Protein AF-A0A2M7P553-F1 (afdb_monomer)

pLDDT: mean 86.1, std 14.66, range [39.97, 97.75]

Structure (mmCIF, N/CA/C/O backbone):
data_AF-A0A2M7P553-F1
#
_entry.id   AF-A0A2M7P553-F1
#
loop_
_atom_site.group_PDB
_atom_site.id
_atom_site.type_symbol
_atom_site.label_atom_id
_atom_site.label_alt_id
_atom_site.label_comp_id
_atom_site.label_asym_id
_atom_site.label_entity_id
_atom_site.label_seq_id
_atom_site.pdbx_PDB_ins_code
_atom_site.Cartn_x
_atom_site.Cartn_y
_atom_site.Cartn_z
_atom_site.occupancy
_atom_site.B_iso_or_equiv
_atom_site.auth_seq_id
_atom_site.auth_comp_id
_atom_site.auth_asym_id
_atom_site.auth_atom_id
_atom_site.pdbx_PDB_model_num
ATOM 1 N N . MET A 1 1 ? -3.061 -0.461 11.419 1.00 69.38 1 MET A N 1
ATOM 2 C CA . MET A 1 1 ? -1.611 -0.755 11.402 1.00 69.38 1 MET A CA 1
ATOM 3 C C . MET A 1 1 ? -1.333 -1.729 12.535 1.00 69.38 1 MET A C 1
ATOM 5 O O . MET A 1 1 ? -2.105 -1.681 13.491 1.00 69.38 1 MET A O 1
ATOM 9 N N . PRO A 1 2 ? -0.325 -2.607 12.419 1.00 70.00 2 PRO A N 1
ATOM 10 C CA . PRO A 1 2 ? 0.095 -3.455 13.530 1.00 70.00 2 PRO A CA 1
ATOM 11 C C . PRO A 1 2 ? 0.515 -2.603 14.731 1.00 70.00 2 PRO A C 1
ATOM 13 O O . PRO A 1 2 ? 1.062 -1.511 14.557 1.00 70.00 2 PRO A O 1
ATOM 16 N N . GLY A 1 3 ? 0.242 -3.107 15.925 1.00 72.19 3 GLY A N 1
ATOM 17 C CA . GLY A 1 3 ? 0.589 -2.516 17.209 1.00 72.19 3 GLY A CA 1
ATOM 18 C C . GLY A 1 3 ? -0.409 -1.503 17.742 1.00 72.19 3 GLY A C 1
ATOM 19 O O . GLY A 1 3 ? -1.191 -0.896 17.004 1.00 72.19 3 GLY A O 1
ATOM 20 N N . ARG A 1 4 ? -0.362 -1.317 19.063 1.00 66.88 4 ARG A N 1
ATOM 21 C CA . ARG A 1 4 ? -1.207 -0.399 19.830 1.00 66.88 4 ARG A CA 1
ATOM 22 C C . ARG A 1 4 ? -0.480 0.927 20.058 1.00 66.88 4 ARG A C 1
ATOM 24 O O . ARG A 1 4 ? 0.636 0.946 20.562 1.00 66.88 4 ARG A O 1
ATOM 31 N N . SER A 1 5 ? -1.124 2.040 19.712 1.00 55.50 5 SER A N 1
ATOM 32 C CA . SER A 1 5 ? -0.557 3.391 19.892 1.00 55.50 5 SER A CA 1
ATOM 33 C C . SER A 1 5 ? -0.930 4.045 21.229 1.00 55.50 5 SER A C 1
ATOM 35 O O . SER A 1 5 ? -0.388 5.091 21.574 1.00 55.50 5 SER A O 1
ATOM 37 N N . GLU A 1 6 ? -1.853 3.4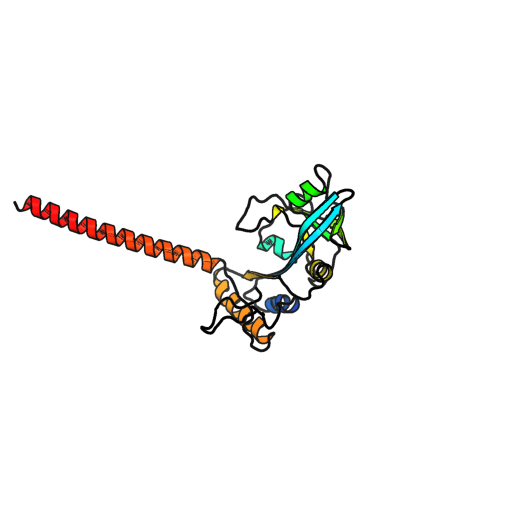50 21.988 1.00 51.09 6 GLU A N 1
ATOM 38 C CA . GLU A 1 6 ? -2.243 3.919 23.318 1.00 51.09 6 GLU A CA 1
ATOM 39 C C . GLU A 1 6 ? -1.485 3.125 24.380 1.00 51.09 6 GLU A C 1
ATOM 41 O O . GLU A 1 6 ? -1.754 1.944 24.604 1.00 51.09 6 GLU A O 1
ATOM 46 N N . THR A 1 7 ? -0.533 3.780 25.041 1.00 48.12 7 THR A N 1
ATOM 47 C CA . THR A 1 7 ? 0.131 3.230 26.219 1.00 48.12 7 THR A CA 1
ATOM 48 C C . THR A 1 7 ? -0.862 3.263 27.381 1.00 48.12 7 THR A C 1
ATOM 50 O O . THR A 1 7 ? -1.127 4.324 27.949 1.00 48.12 7 THR A O 1
ATOM 53 N N . THR A 1 8 ? -1.417 2.117 27.768 1.00 46.34 8 THR A N 1
ATOM 54 C CA . THR A 1 8 ? -1.896 1.935 29.145 1.00 46.34 8 THR A CA 1
ATOM 55 C C . THR A 1 8 ? -0.721 2.283 30.065 1.00 46.34 8 THR A C 1
ATOM 57 O O . THR A 1 8 ? 0.383 1.827 29.792 1.00 46.34 8 THR A O 1
ATOM 60 N N . GLY A 1 9 ? -0.919 3.137 31.078 1.00 42.41 9 GLY A N 1
ATOM 61 C CA . GLY A 1 9 ? 0.125 3.804 31.883 1.00 42.41 9 GLY A CA 1
ATOM 62 C C . GLY A 1 9 ? 1.035 2.913 32.747 1.00 42.41 9 GLY A C 1
ATOM 63 O O . GLY A 1 9 ? 1.243 3.205 33.921 1.00 42.41 9 GLY A O 1
ATOM 64 N N . GLY A 1 10 ? 1.572 1.837 32.180 1.00 52.00 10 GLY A N 1
ATOM 65 C CA . GLY A 1 10 ? 2.680 1.045 32.691 1.00 52.00 10 GLY A CA 1
ATOM 66 C C . GLY A 1 10 ? 3.959 1.293 31.878 1.00 52.00 10 GLY A C 1
ATOM 67 O O . GLY A 1 10 ? 3.918 1.950 30.834 1.00 52.00 10 GLY A O 1
ATOM 68 N N . PRO A 1 11 ? 5.113 0.802 32.360 1.00 41.16 11 PRO A N 1
ATOM 69 C CA . PRO A 1 11 ? 6.367 0.913 31.628 1.00 41.16 11 PRO A CA 1
ATOM 70 C C . PRO A 1 11 ? 6.227 0.263 30.238 1.00 41.16 11 PRO A C 1
ATOM 72 O O . PRO A 1 11 ? 5.681 -0.841 30.151 1.00 41.16 11 PRO A O 1
ATOM 75 N N . 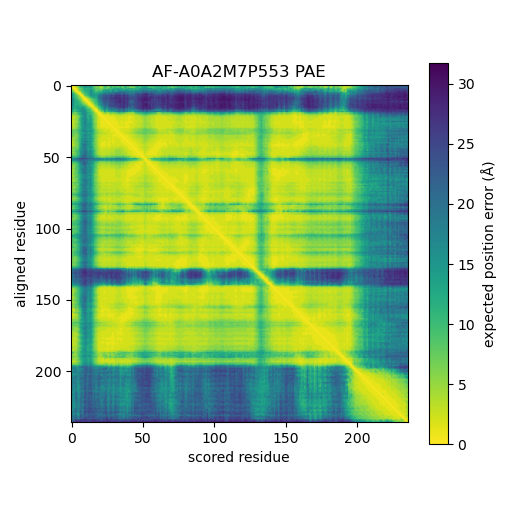PRO A 1 12 ? 6.698 0.918 29.157 1.00 44.47 12 PRO A N 1
ATOM 76 C CA . PRO A 1 12 ? 6.682 0.333 27.822 1.00 44.47 12 PRO A CA 1
ATOM 77 C C . PRO A 1 12 ? 7.425 -1.008 27.837 1.00 44.47 12 PRO A C 1
ATOM 79 O O . PRO A 1 12 ? 8.487 -1.091 28.468 1.00 44.47 12 PRO A O 1
ATOM 82 N N . PRO A 1 13 ? 6.918 -2.052 27.163 1.00 45.81 13 PRO A N 1
ATOM 83 C CA . PRO A 1 13 ? 7.682 -3.279 27.009 1.00 45.81 13 PRO A CA 1
ATOM 84 C C . PRO A 1 13 ? 9.016 -2.958 26.311 1.00 45.81 13 PRO A C 1
ATOM 86 O O . PRO A 1 13 ? 9.073 -2.158 25.376 1.00 45.81 13 PRO A O 1
ATOM 89 N N . LEU A 1 14 ? 10.109 -3.546 26.817 1.00 47.88 14 LEU A N 1
ATOM 90 C CA . LEU A 1 14 ? 11.489 -3.302 26.357 1.00 47.88 14 LEU A CA 1
ATOM 91 C C . LEU A 1 14 ? 11.692 -3.622 24.865 1.00 47.88 14 LEU A C 1
ATOM 93 O O . LEU A 1 14 ? 12.609 -3.090 24.242 1.00 47.88 14 LEU A O 1
ATOM 97 N N . LEU A 1 15 ? 10.817 -4.453 24.297 1.00 48.44 15 LEU A N 1
ATOM 98 C CA . LEU A 1 15 ? 10.591 -4.590 22.867 1.00 48.44 15 LEU A CA 1
ATOM 99 C C . LEU A 1 15 ? 9.117 -4.274 22.599 1.00 48.44 15 LEU A C 1
ATOM 101 O O . LEU A 1 15 ? 8.240 -4.814 23.269 1.00 48.44 15 LEU A O 1
ATOM 105 N N . GLY A 1 16 ? 8.837 -3.400 21.632 1.00 45.62 16 GLY A N 1
ATOM 106 C CA . GLY A 1 16 ? 7.487 -3.198 21.108 1.00 45.62 16 GLY A CA 1
ATOM 107 C C . GLY A 1 16 ? 7.058 -4.425 20.311 1.00 45.62 16 GLY A C 1
ATOM 108 O O . GLY A 1 16 ? 7.071 -4.395 19.085 1.00 45.62 16 GLY A O 1
ATOM 109 N N . GLU A 1 17 ? 6.757 -5.518 21.000 1.00 45.00 17 GLU A N 1
ATOM 110 C CA . GLU A 1 17 ? 6.199 -6.713 20.387 1.00 45.00 17 GLU A CA 1
ATOM 111 C C . GLU A 1 17 ? 4.705 -6.482 20.192 1.00 45.00 17 GLU A C 1
ATOM 113 O O . GLU A 1 17 ? 3.967 -6.214 21.139 1.00 45.00 17 GLU A O 1
ATOM 118 N N . THR A 1 18 ? 4.267 -6.536 18.941 1.00 56.19 18 THR A N 1
ATOM 119 C CA . THR A 1 18 ? 2.870 -6.796 18.615 1.00 56.19 18 THR A CA 1
ATOM 120 C C . THR A 1 18 ? 2.645 -8.289 18.851 1.00 56.19 18 THR A C 1
ATOM 122 O O . THR A 1 18 ? 3.285 -9.075 18.150 1.00 56.19 18 THR A O 1
ATOM 125 N N . PRO A 1 19 ? 1.812 -8.709 19.823 1.00 63.56 19 PRO A N 1
ATOM 126 C CA . PRO A 1 19 ? 1.610 -10.127 20.129 1.00 63.56 19 PRO A CA 1
ATOM 127 C C . PRO A 1 19 ? 1.192 -10.939 18.899 1.00 63.56 19 PRO A C 1
ATOM 129 O O . PRO A 1 19 ? 1.613 -12.089 18.744 1.00 63.56 19 PRO A O 1
ATOM 132 N N . ARG A 1 20 ? 0.431 -10.325 17.981 1.00 79.94 20 ARG A N 1
ATOM 133 C CA . ARG A 1 20 ? 0.086 -10.920 16.689 1.00 79.94 20 ARG A CA 1
ATOM 134 C C . ARG A 1 20 ? 0.243 -9.954 15.517 1.00 79.94 20 ARG A C 1
ATOM 136 O O . ARG A 1 20 ? -0.218 -8.814 15.537 1.00 79.94 20 ARG A O 1
ATOM 143 N N . ASP A 1 21 ? 0.855 -10.450 14.448 1.00 86.38 21 ASP A N 1
ATOM 144 C CA . ASP A 1 21 ? 0.965 -9.718 13.191 1.00 86.38 21 ASP A CA 1
ATOM 145 C C . ASP A 1 21 ? -0.385 -9.625 12.469 1.00 86.38 21 ASP A C 1
ATOM 147 O O . ASP A 1 21 ? -1.188 -10.560 12.476 1.00 86.38 21 ASP A O 1
ATOM 151 N N . LEU A 1 22 ? -0.609 -8.515 11.758 1.00 91.12 22 LEU A N 1
ATOM 152 C CA . LEU A 1 22 ? -1.714 -8.424 10.804 1.00 91.12 22 LEU A CA 1
ATOM 153 C C 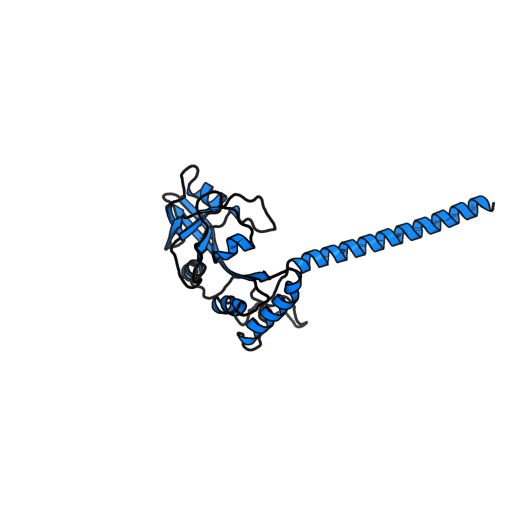. LEU A 1 22 ? -1.448 -9.332 9.606 1.00 91.12 22 LEU A C 1
ATOM 155 O O . LEU A 1 22 ? -0.407 -9.220 8.966 1.00 91.12 22 LEU A O 1
ATOM 159 N N . THR A 1 23 ? -2.420 -10.159 9.241 1.00 94.75 23 THR A N 1
ATOM 160 C CA . THR A 1 23 ? -2.301 -11.104 8.122 1.00 94.75 23 THR A CA 1
ATOM 161 C C . THR A 1 23 ? -3.209 -10.746 6.946 1.00 94.75 23 THR A C 1
ATOM 163 O O . THR A 1 23 ? -4.131 -9.931 7.049 1.00 94.75 23 THR A O 1
ATOM 166 N N . LEU A 1 24 ? -2.981 -11.392 5.798 1.00 94.50 24 LEU A N 1
ATOM 167 C CA . LEU A 1 24 ? -3.875 -11.266 4.644 1.00 94.50 24 LEU A CA 1
ATOM 168 C C . LEU A 1 24 ? -5.303 -11.742 4.961 1.00 94.50 24 LEU A C 1
ATOM 170 O O . LEU A 1 24 ? -6.271 -11.143 4.494 1.00 94.50 24 LEU A O 1
ATOM 174 N N . GLU A 1 25 ? -5.449 -12.777 5.787 1.00 94.81 25 GLU A N 1
ATOM 175 C CA . GLU A 1 25 ? -6.763 -13.253 6.218 1.00 94.81 25 GLU A CA 1
ATOM 176 C C . GLU A 1 25 ? -7.496 -12.236 7.095 1.00 94.81 25 GLU A C 1
ATOM 178 O O . GLU A 1 25 ? -8.713 -12.087 6.978 1.00 94.81 25 GLU A O 1
ATOM 183 N N . ASP A 1 26 ? -6.765 -11.513 7.947 1.00 95.25 26 ASP A N 1
ATOM 184 C CA . ASP A 1 26 ? -7.332 -10.436 8.757 1.00 95.25 26 ASP A CA 1
ATOM 185 C C . ASP A 1 26 ? -7.881 -9.324 7.873 1.00 95.25 26 ASP A C 1
ATOM 187 O O . ASP A 1 26 ? -9.009 -8.877 8.076 1.00 95.25 26 ASP A O 1
ATOM 191 N N . ALA A 1 27 ? -7.131 -8.938 6.835 1.00 95.62 27 ALA A N 1
ATOM 192 C CA . ALA A 1 27 ? -7.612 -7.990 5.840 1.00 95.62 27 ALA A CA 1
ATOM 193 C C . ALA A 1 27 ? -8.896 -8.500 5.175 1.00 95.62 27 ALA A C 1
ATOM 195 O O . ALA A 1 27 ? -9.903 -7.796 5.174 1.00 95.62 27 ALA A O 1
ATOM 196 N N . LEU A 1 28 ? -8.900 -9.740 4.679 1.00 95.19 28 LEU A N 1
ATOM 197 C CA . LEU A 1 28 ? -10.073 -10.343 4.044 1.00 95.19 28 LEU A CA 1
ATOM 198 C C . LEU A 1 28 ? -11.290 -10.407 4.976 1.00 95.19 28 LEU A C 1
ATOM 200 O O . LEU A 1 28 ? -12.414 -10.200 4.520 1.00 95.19 28 LEU A O 1
ATOM 204 N N . ALA A 1 29 ? -11.101 -10.632 6.277 1.00 95.94 29 ALA A N 1
ATOM 205 C CA . ALA A 1 29 ? -12.194 -10.646 7.246 1.00 95.94 29 ALA A CA 1
ATOM 206 C C . ALA A 1 29 ? -12.911 -9.289 7.362 1.00 95.94 29 ALA A C 1
ATOM 208 O O . ALA A 1 29 ? -14.121 -9.264 7.599 1.00 95.94 29 ALA A O 1
ATOM 209 N N . LEU A 1 30 ? -12.210 -8.174 7.126 1.00 95.75 30 LEU A N 1
ATOM 210 C CA . LEU A 1 30 ? -12.803 -6.833 7.149 1.00 95.75 30 LEU A CA 1
ATOM 211 C C . LEU A 1 30 ? -13.860 -6.632 6.055 1.00 95.75 30 LEU A C 1
ATOM 213 O O . LEU A 1 30 ? -14.794 -5.858 6.249 1.00 95.75 30 LEU A O 1
ATOM 217 N N . THR A 1 31 ? -13.784 -7.371 4.942 1.00 93.06 31 THR A N 1
ATOM 218 C CA . THR A 1 31 ? -14.787 -7.293 3.858 1.00 93.06 31 THR A CA 1
ATOM 219 C C . THR A 1 31 ? -16.198 -7.696 4.296 1.00 93.06 31 THR A C 1
ATOM 221 O O . THR A 1 31 ? -17.168 -7.391 3.609 1.00 93.06 31 THR A O 1
ATOM 224 N N . ARG A 1 32 ? -16.338 -8.349 5.458 1.00 92.62 32 ARG A N 1
ATOM 225 C CA . ARG A 1 32 ? -17.634 -8.732 6.034 1.00 92.62 32 ARG A CA 1
ATOM 226 C C . ARG A 1 32 ? -18.411 -7.546 6.612 1.00 92.62 32 ARG A C 1
ATOM 228 O O . ARG A 1 32 ? -19.612 -7.670 6.837 1.00 92.62 32 ARG A O 1
ATOM 235 N N . SER A 1 33 ? -17.752 -6.418 6.893 1.00 94.88 33 SER A N 1
ATOM 236 C CA . SER A 1 33 ? -18.423 -5.230 7.425 1.00 94.88 33 SER A CA 1
ATOM 237 C C . SER A 1 33 ? -19.095 -4.434 6.311 1.00 94.88 33 SER A C 1
ATOM 239 O O . SER A 1 33 ? -18.446 -3.997 5.366 1.00 94.88 33 SER A O 1
ATOM 241 N N . THR A 1 34 ? -20.382 -4.130 6.474 1.00 95.06 34 THR A N 1
ATOM 242 C CA . THR A 1 34 ? -21.132 -3.270 5.543 1.00 95.06 34 THR A CA 1
ATOM 243 C C . THR A 1 34 ? -20.708 -1.798 5.599 1.00 95.06 34 THR A C 1
ATOM 245 O O . THR A 1 34 ? -21.144 -1.003 4.770 1.00 95.06 34 THR A O 1
ATOM 248 N N . ALA A 1 35 ? -19.898 -1.401 6.588 1.00 94.50 35 ALA A N 1
ATOM 249 C CA . ALA A 1 35 ? -19.355 -0.046 6.699 1.00 94.50 35 ALA A CA 1
ATOM 250 C C . ALA A 1 35 ? -18.079 0.155 5.857 1.00 94.50 35 ALA A C 1
ATOM 252 O O . ALA A 1 35 ? -17.630 1.288 5.676 1.00 94.50 35 ALA A O 1
ATOM 253 N N . ILE A 1 36 ? -17.498 -0.932 5.339 1.00 95.62 36 ILE A N 1
ATOM 254 C CA . ILE A 1 36 ? -16.260 -0.932 4.563 1.00 95.62 36 ILE A CA 1
ATOM 255 C C . ILE A 1 36 ? -16.610 -1.144 3.094 1.00 95.62 36 ILE A C 1
ATOM 257 O O . ILE A 1 36 ? -17.225 -2.139 2.726 1.00 95.62 36 ILE A O 1
ATOM 261 N N . ARG A 1 37 ? -16.213 -0.198 2.242 1.00 94.50 37 ARG A N 1
ATOM 262 C CA . ARG A 1 37 ? -16.410 -0.287 0.792 1.00 94.50 37 ARG A CA 1
ATOM 263 C C . ARG A 1 37 ? -15.339 -1.135 0.133 1.00 94.50 37 ARG A C 1
ATOM 265 O O . ARG A 1 37 ? -15.644 -1.902 -0.773 1.00 94.50 37 ARG A O 1
ATOM 272 N N . ALA A 1 38 ? -14.092 -0.960 0.552 1.00 94.31 38 ALA A N 1
ATOM 273 C CA . ALA A 1 38 ? -12.969 -1.670 -0.029 1.00 94.31 38 ALA A CA 1
ATOM 274 C C . ALA A 1 38 ? -11.789 -1.730 0.950 1.00 94.31 38 ALA A C 1
ATOM 276 O O . ALA A 1 38 ? -11.681 -0.925 1.883 1.00 94.31 38 ALA A O 1
ATOM 277 N N . ILE A 1 39 ? -10.887 -2.679 0.705 1.00 95.31 39 ILE A N 1
ATOM 278 C CA . ILE A 1 39 ? -9.634 -2.851 1.443 1.00 95.31 39 ILE A CA 1
ATOM 279 C C . ILE A 1 39 ? -8.454 -2.995 0.480 1.00 95.31 39 ILE A C 1
ATOM 281 O O . ILE A 1 39 ? -8.614 -3.495 -0.628 1.00 95.31 39 ILE A O 1
ATOM 285 N N . SER A 1 40 ? -7.267 -2.599 0.923 1.00 95.56 40 SER A N 1
ATOM 286 C CA . SER A 1 40 ? -6.006 -2.923 0.262 1.00 95.56 40 SER A CA 1
ATOM 287 C C . SER A 1 40 ? -4.976 -3.318 1.326 1.00 95.56 40 SER A C 1
ATOM 289 O O . SER A 1 40 ? -4.452 -2.435 2.016 1.00 95.56 40 SER A O 1
ATOM 291 N N . PRO A 1 41 ? -4.667 -4.617 1.495 1.00 96.06 41 PRO A N 1
ATOM 292 C CA . PRO A 1 41 ? -3.549 -5.056 2.325 1.00 96.06 41 PRO A CA 1
ATOM 293 C C . PRO A 1 41 ? -2.228 -4.571 1.722 1.00 96.06 41 PRO A C 1
ATOM 295 O O . PRO A 1 41 ? -2.075 -4.554 0.502 1.00 96.06 41 PRO A O 1
ATOM 298 N N . ILE A 1 42 ? -1.289 -4.164 2.576 1.00 94.88 42 ILE A N 1
ATOM 299 C CA . ILE A 1 42 ? 0.004 -3.611 2.175 1.00 94.88 42 ILE A CA 1
ATOM 300 C C . ILE A 1 42 ? 1.128 -4.425 2.792 1.00 94.88 42 ILE A C 1
ATOM 302 O O . ILE A 1 42 ? 1.220 -4.537 4.013 1.00 94.88 42 ILE A O 1
ATOM 306 N N . VAL A 1 43 ? 2.020 -4.914 1.941 1.00 95.00 43 VAL A N 1
ATOM 307 C CA . VAL A 1 43 ? 3.354 -5.392 2.319 1.00 95.00 43 VAL A CA 1
ATOM 308 C C . VAL A 1 43 ? 4.359 -4.389 1.777 1.00 95.00 43 VAL A C 1
ATOM 310 O O . VAL A 1 43 ? 4.202 -3.916 0.655 1.00 95.00 43 VAL A O 1
ATOM 313 N N . ALA A 1 44 ? 5.372 -4.037 2.556 1.00 92.25 44 ALA A N 1
ATOM 314 C CA . ALA A 1 44 ? 6.384 -3.077 2.143 1.00 92.25 44 ALA A CA 1
ATOM 315 C C . ALA A 1 44 ? 7.773 -3.605 2.493 1.00 92.25 44 ALA A C 1
ATOM 317 O O . ALA A 1 44 ? 7.971 -4.165 3.568 1.00 92.25 44 ALA A O 1
ATOM 318 N N . GLY A 1 45 ? 8.726 -3.401 1.592 1.00 91.19 45 GLY A N 1
ATOM 319 C CA . GLY A 1 45 ? 10.129 -3.716 1.826 1.00 91.19 45 GLY A CA 1
ATOM 320 C C . GLY A 1 45 ? 11.004 -3.183 0.701 1.00 91.19 45 GLY A C 1
ATOM 321 O O . GLY A 1 45 ? 10.507 -2.853 -0.375 1.00 91.19 45 GLY A O 1
ATOM 322 N N . SER A 1 46 ? 12.307 -3.091 0.937 1.00 92.31 46 SER A N 1
ATOM 323 C CA . SER A 1 46 ? 13.277 -2.740 -0.105 1.00 92.31 46 SER A CA 1
ATOM 324 C C . SER A 1 46 ? 13.810 -4.001 -0.772 1.00 92.31 46 SER A C 1
ATOM 326 O O . SER A 1 46 ? 14.050 -5.005 -0.102 1.00 92.31 46 SER A O 1
ATOM 328 N N . ALA A 1 47 ? 13.978 -3.965 -2.092 1.00 93.38 47 ALA A N 1
ATOM 329 C CA . ALA A 1 47 ? 14.590 -5.061 -2.833 1.00 93.38 47 ALA A CA 1
ATOM 330 C C . ALA A 1 47 ? 15.428 -4.539 -4.010 1.00 93.38 47 ALA A C 1
ATOM 332 O O . ALA A 1 47 ? 15.087 -3.507 -4.599 1.00 93.38 47 ALA A O 1
ATOM 333 N N . PRO A 1 48 ? 16.482 -5.270 -4.419 1.00 94.44 48 PRO A N 1
ATOM 334 C CA . PRO A 1 48 ? 17.230 -4.937 -5.620 1.00 94.44 48 PRO A CA 1
ATOM 335 C C . PRO A 1 48 ? 16.367 -5.191 -6.857 1.00 94.44 48 PRO A C 1
ATOM 337 O O . PRO A 1 48 ? 15.830 -6.285 -7.061 1.00 94.44 48 PRO A O 1
ATOM 340 N N . VAL A 1 49 ? 16.257 -4.177 -7.706 1.00 95.31 49 VAL A N 1
ATOM 341 C CA . VAL A 1 49 ? 15.529 -4.208 -8.969 1.00 95.31 49 VAL A CA 1
ATOM 342 C C . VAL A 1 49 ? 16.511 -4.044 -10.109 1.00 95.31 49 VAL A C 1
ATOM 344 O O . VAL A 1 49 ? 17.265 -3.077 -10.151 1.00 95.31 49 VAL A O 1
ATOM 347 N N . SER A 1 50 ? 16.488 -4.971 -11.064 1.00 93.75 50 SER A N 1
ATOM 348 C CA . SER A 1 50 ? 17.429 -4.974 -12.180 1.00 93.75 50 SER A CA 1
ATOM 349 C C . SER A 1 50 ? 16.763 -5.089 -13.547 1.00 93.75 50 SER A C 1
ATOM 351 O O . SER A 1 50 ? 15.843 -5.885 -13.769 1.00 93.75 50 SER A O 1
ATOM 353 N N . VAL A 1 51 ? 17.294 -4.293 -14.475 1.00 91.62 51 VAL A N 1
ATOM 354 C CA . VAL A 1 51 ? 17.009 -4.270 -15.913 1.00 91.62 51 VAL A CA 1
ATOM 355 C C . VAL A 1 51 ? 18.357 -4.076 -16.601 1.00 91.62 51 VAL A C 1
ATOM 357 O O . VAL A 1 51 ? 18.972 -3.025 -16.469 1.00 91.62 51 VAL A O 1
ATOM 360 N N . ARG A 1 52 ? 18.868 -5.119 -17.267 1.00 82.31 52 ARG A N 1
ATOM 361 C CA . ARG A 1 52 ? 20.271 -5.206 -17.728 1.00 82.31 52 ARG A CA 1
ATOM 362 C C . ARG A 1 52 ? 20.763 -3.928 -18.440 1.00 82.31 52 ARG A C 1
ATOM 364 O O . ARG A 1 52 ? 20.082 -3.494 -19.367 1.00 82.31 52 ARG A O 1
ATOM 371 N N . PRO A 1 53 ? 21.967 -3.399 -18.127 1.00 83.25 53 PRO A N 1
ATOM 372 C CA . PRO A 1 53 ? 22.921 -3.785 -17.073 1.00 83.25 53 PRO A CA 1
ATOM 373 C C . PRO A 1 53 ? 22.683 -3.082 -15.718 1.00 83.25 53 PRO A C 1
ATOM 375 O O . PRO A 1 53 ? 23.560 -3.099 -14.861 1.00 83.25 53 PRO A O 1
ATOM 378 N N . LEU A 1 54 ? 21.538 -2.427 -15.523 1.00 89.50 54 LEU A N 1
ATOM 379 C CA . LEU A 1 54 ? 21.276 -1.596 -14.355 1.00 89.50 54 LEU A CA 1
ATOM 380 C C . LEU A 1 54 ? 20.654 -2.386 -13.199 1.00 89.50 54 LEU A C 1
ATOM 382 O O . LEU A 1 54 ? 19.773 -3.220 -13.409 1.00 89.50 54 LEU A O 1
ATOM 386 N N . GLU A 1 55 ? 21.072 -2.063 -11.978 1.00 92.19 55 GLU A N 1
ATOM 387 C CA . GLU A 1 55 ? 20.456 -2.523 -10.733 1.00 92.19 55 GLU A CA 1
ATOM 388 C C . GLU A 1 55 ? 20.315 -1.351 -9.752 1.00 92.19 55 GLU A C 1
ATOM 390 O O . GLU A 1 55 ? 21.221 -0.518 -9.640 1.00 92.19 55 GLU A O 1
ATOM 395 N N . ARG A 1 56 ? 19.166 -1.250 -9.082 1.00 91.06 56 ARG A N 1
ATOM 396 C CA . ARG A 1 56 ? 18.853 -0.219 -8.085 1.00 91.06 56 ARG A CA 1
ATOM 397 C C . ARG A 1 56 ? 18.086 -0.823 -6.920 1.00 91.06 56 ARG A C 1
ATOM 399 O O . ARG A 1 56 ? 17.204 -1.648 -7.126 1.00 91.06 56 ARG A O 1
ATOM 406 N N . GLU A 1 57 ? 18.405 -0.385 -5.713 1.00 90.81 57 GLU A N 1
ATOM 407 C CA . GLU A 1 57 ? 17.604 -0.657 -4.523 1.00 90.81 57 GLU A CA 1
ATOM 408 C C . GLU A 1 57 ? 16.350 0.224 -4.584 1.00 90.81 57 GLU A C 1
ATOM 410 O O . GLU A 1 57 ? 16.471 1.448 -4.610 1.00 90.81 57 GLU A O 1
ATOM 415 N N . LEU A 1 58 ? 15.158 -0.373 -4.650 1.00 89.94 58 LEU A N 1
ATOM 416 C CA . LEU A 1 58 ? 13.896 0.372 -4.697 1.00 89.94 58 LEU A CA 1
ATOM 417 C C . LEU A 1 58 ? 12.918 -0.155 -3.650 1.00 89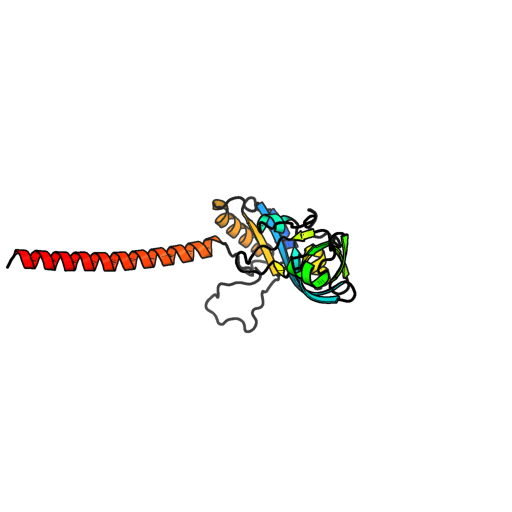.94 58 LEU A C 1
ATOM 419 O O . LEU A 1 58 ? 12.944 -1.333 -3.282 1.00 89.94 58 LEU A O 1
ATOM 423 N N . MET A 1 59 ? 12.019 0.721 -3.205 1.00 90.12 59 MET A N 1
ATOM 424 C CA . MET A 1 59 ? 10.913 0.332 -2.339 1.00 90.12 59 MET A CA 1
ATOM 425 C C . MET A 1 59 ? 9.887 -0.461 -3.150 1.00 90.12 59 MET A C 1
ATOM 427 O O . MET A 1 59 ? 9.394 -0.006 -4.183 1.00 90.12 59 MET A O 1
ATOM 431 N N . VAL A 1 60 ? 9.546 -1.652 -2.678 1.00 94.44 60 VAL A N 1
ATOM 432 C CA . VAL A 1 60 ? 8.535 -2.518 -3.277 1.00 94.44 60 VAL A CA 1
ATOM 433 C C . VAL A 1 60 ? 7.325 -2.561 -2.361 1.00 94.44 60 VAL A C 1
ATOM 435 O O . VAL A 1 60 ? 7.425 -2.888 -1.178 1.00 94.44 60 VAL A O 1
ATOM 438 N N . ILE A 1 61 ? 6.170 -2.248 -2.936 1.00 94.19 61 ILE A N 1
ATOM 439 C CA . ILE A 1 61 ? 4.878 -2.284 -2.269 1.00 94.19 61 ILE A CA 1
ATOM 440 C C . ILE A 1 61 ? 4.051 -3.424 -2.863 1.00 94.19 61 ILE A C 1
ATOM 442 O O . ILE A 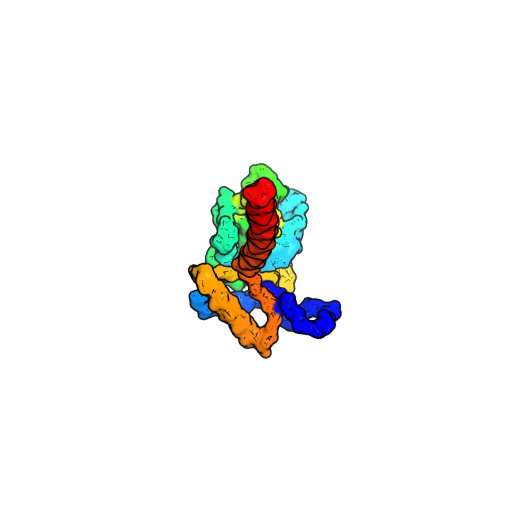1 61 ? 3.728 -3.441 -4.049 1.00 94.19 61 ILE A O 1
ATOM 446 N N . GLY A 1 62 ? 3.696 -4.385 -2.021 1.00 95.50 62 GLY A N 1
ATOM 447 C CA . GLY A 1 62 ? 2.678 -5.385 -2.299 1.00 95.50 62 GLY A CA 1
ATOM 448 C C . GLY A 1 62 ? 1.300 -4.832 -1.995 1.00 95.50 62 GLY A C 1
ATOM 449 O O . GLY A 1 62 ? 1.058 -4.440 -0.857 1.00 95.50 62 GLY A O 1
ATOM 450 N N . ALA A 1 63 ? 0.405 -4.819 -2.977 1.00 95.38 63 ALA A N 1
ATOM 451 C CA . ALA A 1 63 ? -0.959 -4.329 -2.805 1.00 95.38 63 ALA A CA 1
ATOM 452 C C . ALA A 1 63 ? -1.957 -5.055 -3.712 1.00 95.38 63 ALA A C 1
ATOM 454 O O . ALA A 1 63 ? -1.587 -5.900 -4.530 1.00 95.38 63 ALA A O 1
ATOM 455 N N . THR A 1 64 ? -3.234 -4.717 -3.568 1.00 95.50 64 THR A N 1
ATOM 456 C CA . THR A 1 64 ? -4.313 -5.172 -4.450 1.00 95.50 64 THR A CA 1
ATOM 457 C C . THR A 1 64 ? -4.733 -4.059 -5.415 1.00 95.50 64 THR A C 1
ATOM 459 O O . THR A 1 64 ? -4.228 -2.933 -5.348 1.00 95.50 64 THR A O 1
ATOM 462 N N . ALA A 1 65 ? -5.629 -4.366 -6.357 1.00 95.12 65 ALA A N 1
ATOM 463 C CA . ALA A 1 65 ? -6.062 -3.417 -7.386 1.00 95.12 65 ALA A CA 1
ATOM 464 C C . ALA A 1 65 ? -6.764 -2.178 -6.798 1.00 95.12 65 ALA A C 1
ATOM 466 O O . ALA A 1 65 ? -6.642 -1.077 -7.337 1.00 95.12 65 ALA A O 1
ATOM 467 N N . GLU A 1 66 ? -7.438 -2.341 -5.659 1.00 94.75 66 GLU A N 1
ATOM 468 C CA . GLU A 1 66 ? -8.190 -1.310 -4.942 1.00 94.75 66 GLU A CA 1
ATOM 469 C C . GLU A 1 66 ? -7.300 -0.147 -4.482 1.00 94.75 66 GLU A C 1
ATOM 471 O O . GLU A 1 66 ? -7.778 0.984 -4.355 1.00 94.75 66 GLU A O 1
ATOM 476 N N . LEU A 1 67 ? -5.990 -0.380 -4.302 1.00 92.81 67 LEU A N 1
ATOM 477 C CA . LEU A 1 67 ? -5.042 0.679 -3.954 1.00 92.81 67 LEU A CA 1
ATOM 478 C C . LEU A 1 67 ? -5.103 1.847 -4.947 1.00 92.81 67 LEU A C 1
ATOM 480 O O . LEU A 1 67 ? -4.961 3.005 -4.547 1.00 92.81 67 LEU A O 1
ATOM 484 N N . PHE A 1 68 ? -5.334 1.549 -6.230 1.00 91.31 68 PHE A N 1
ATOM 485 C CA . PHE A 1 68 ? -5.405 2.550 -7.289 1.00 91.31 68 PHE A CA 1
ATOM 486 C C . PHE A 1 68 ? -6.484 3.594 -7.018 1.00 91.31 68 PHE A C 1
ATOM 488 O O . PHE A 1 68 ? -6.205 4.790 -7.066 1.00 91.31 68 PHE A O 1
ATOM 495 N N . THR A 1 69 ? -7.698 3.161 -6.683 1.00 90.50 69 THR A N 1
ATOM 496 C CA . THR A 1 69 ? -8.816 4.071 -6.416 1.00 90.50 69 THR A CA 1
ATOM 497 C C . THR A 1 69 ? -8.699 4.716 -5.041 1.00 90.50 69 THR A C 1
ATOM 499 O O . THR A 1 69 ? -8.885 5.925 -4.936 1.00 90.50 69 THR A O 1
ATOM 502 N N . MET A 1 70 ? -8.297 3.958 -4.014 1.00 89.31 70 MET A N 1
ATOM 503 C CA . MET A 1 70 ? -8.175 4.453 -2.631 1.00 89.31 70 MET A CA 1
ATOM 504 C C . MET A 1 70 ? -7.126 5.545 -2.456 1.00 89.31 70 MET A C 1
ATOM 506 O O . MET A 1 70 ? -7.273 6.441 -1.630 1.00 89.31 70 MET A O 1
ATOM 510 N N . ARG A 1 71 ? -6.020 5.452 -3.200 1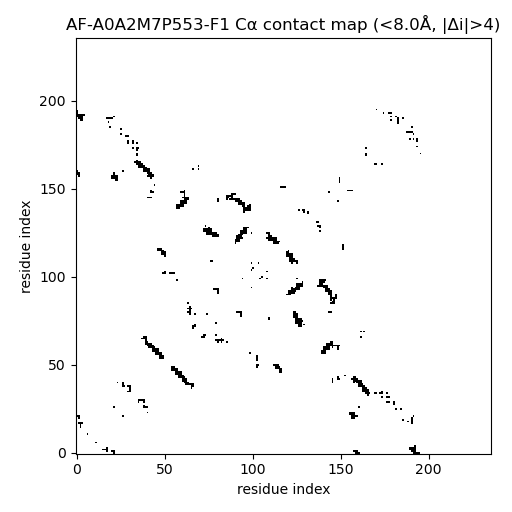.00 85.94 71 ARG A N 1
ATOM 511 C CA . ARG A 1 71 ? -4.959 6.468 -3.202 1.00 85.94 71 ARG A CA 1
ATOM 512 C C . ARG A 1 71 ? -5.099 7.442 -4.366 1.00 85.94 71 ARG A C 1
ATOM 514 O O . ARG A 1 71 ? -4.193 8.238 -4.611 1.00 85.94 71 ARG A O 1
ATOM 521 N N . HIS A 1 72 ? -6.224 7.380 -5.079 1.00 86.94 72 HIS A N 1
ATOM 522 C CA . HIS A 1 72 ? -6.513 8.185 -6.258 1.00 86.94 72 HIS A CA 1
ATOM 523 C C . HIS A 1 72 ? -5.365 8.175 -7.274 1.00 86.94 72 HIS A C 1
ATOM 525 O O . HIS A 1 72 ? -5.085 9.201 -7.885 1.00 86.94 72 HIS A O 1
ATOM 531 N N . LEU A 1 73 ? -4.643 7.065 -7.422 1.00 88.19 73 LEU A N 1
ATOM 532 C CA . LEU A 1 73 ? -3.479 6.975 -8.295 1.00 88.19 73 LEU A CA 1
ATOM 533 C C . LEU A 1 73 ? -3.871 7.258 -9.750 1.00 88.19 73 LEU A C 1
ATOM 535 O O . LEU A 1 73 ? -5.026 7.157 -10.156 1.00 88.19 73 LEU A O 1
ATOM 539 N N . THR A 1 74 ? -2.889 7.650 -10.553 1.00 89.88 74 THR A N 1
ATOM 540 C CA . THR A 1 74 ? -3.107 7.969 -11.965 1.00 89.88 74 THR A CA 1
ATOM 541 C C . THR A 1 74 ? -2.063 7.247 -12.790 1.00 89.88 74 THR A C 1
ATOM 543 O O . THR A 1 74 ? -0.882 7.273 -12.449 1.00 89.88 74 THR A O 1
ATOM 546 N N . MET A 1 75 ? -2.488 6.591 -13.868 1.00 92.50 75 MET A N 1
ATOM 547 C CA . MET A 1 75 ? -1.574 5.939 -14.801 1.00 92.50 75 MET A CA 1
ATOM 548 C C . MET A 1 75 ? -1.028 6.973 -15.784 1.00 92.50 75 MET A C 1
ATOM 550 O O . MET A 1 75 ? -1.790 7.731 -16.375 1.00 92.50 75 MET A O 1
ATOM 554 N N . SER A 1 76 ? 0.287 6.980 -15.988 1.00 91.81 76 SER A N 1
ATOM 555 C CA . SER A 1 76 ? 0.890 7.634 -17.150 1.00 91.81 76 SER A CA 1
ATOM 556 C C . SER A 1 76 ? 0.748 6.748 -18.383 1.00 91.81 76 SER A C 1
ATOM 558 O O . SER A 1 76 ? 0.456 7.246 -19.466 1.00 91.81 76 SER A O 1
ATOM 560 N N . GLN A 1 77 ? 0.968 5.438 -18.225 1.00 93.56 77 GLN A N 1
ATOM 561 C CA . GLN A 1 77 ? 0.923 4.470 -19.319 1.00 93.56 77 GLN A CA 1
ATOM 562 C C . GLN A 1 77 ? 0.448 3.102 -18.812 1.00 93.56 77 GLN A C 1
ATOM 564 O O . GLN A 1 77 ? 0.762 2.713 -17.686 1.00 93.56 77 GLN A O 1
ATOM 569 N N . GLY A 1 78 ? -0.237 2.343 -19.669 1.00 95.81 78 GLY A N 1
ATOM 570 C CA . GLY A 1 78 ? -0.648 0.966 -19.383 1.00 95.81 78 GLY A CA 1
ATOM 571 C C . GLY A 1 78 ? -1.788 0.872 -18.369 1.00 95.81 78 GLY A C 1
ATOM 572 O O . GLY A 1 78 ? -2.653 1.745 -18.306 1.00 95.81 78 GLY A O 1
ATOM 573 N N . SER A 1 79 ? -1.794 -0.202 -17.586 1.00 95.19 79 SER A N 1
ATOM 574 C CA . SER A 1 79 ? -2.847 -0.508 -16.614 1.00 95.19 79 SER A CA 1
ATOM 575 C C . SER A 1 79 ? -2.262 -0.750 -15.227 1.00 95.19 79 SER A C 1
ATOM 577 O O . SER A 1 79 ? -1.090 -1.102 -15.088 1.00 95.19 79 SER A O 1
ATOM 579 N N . PHE A 1 80 ? -3.077 -0.545 -14.192 1.00 95.38 80 PHE A N 1
ATOM 580 C CA . PHE A 1 80 ? -2.701 -0.917 -12.832 1.00 95.38 80 PHE A CA 1
ATOM 581 C C . PHE A 1 80 ? -2.738 -2.446 -12.645 1.00 95.38 80 PHE A C 1
ATOM 583 O O . PHE A 1 80 ? -2.958 -3.195 -13.599 1.00 95.38 80 PHE A O 1
ATOM 590 N N . LEU A 1 81 ? -2.522 -2.919 -11.416 1.00 95.50 81 LEU A N 1
ATOM 591 C CA . LEU A 1 81 ? -2.712 -4.322 -11.065 1.00 95.50 81 LEU A CA 1
ATOM 592 C C . LEU A 1 81 ? -4.128 -4.797 -11.443 1.00 95.50 81 LEU A C 1
ATOM 594 O O . LEU A 1 81 ? -5.096 -4.068 -11.211 1.00 95.50 81 LEU A O 1
ATOM 598 N N . PRO A 1 82 ? -4.264 -6.005 -12.018 1.00 92.69 82 PRO A N 1
ATOM 599 C CA . PRO A 1 82 ? -5.568 -6.552 -12.358 1.00 92.69 82 PRO A CA 1
ATOM 600 C C . PRO A 1 82 ? -6.376 -6.852 -11.085 1.00 92.69 82 PRO A C 1
ATOM 602 O O . PRO A 1 82 ? -5.793 -7.298 -10.092 1.00 92.69 82 PRO A O 1
ATOM 605 N N . PRO A 1 83 ? -7.707 -6.656 -11.105 1.00 90.62 83 PRO A N 1
ATOM 606 C CA . PRO A 1 83 ? -8.560 -7.114 -10.019 1.00 90.62 83 PRO A CA 1
ATOM 607 C C . PRO A 1 83 ? -8.521 -8.643 -9.943 1.00 90.62 83 PRO A C 1
ATOM 609 O O . PRO A 1 83 ? -8.427 -9.331 -10.965 1.00 90.62 83 PRO A O 1
ATOM 612 N N . GLY A 1 84 ? -8.600 -9.188 -8.734 1.00 84.81 84 GLY A N 1
ATOM 613 C CA . GLY A 1 84 ? -8.567 -10.628 -8.539 1.00 84.81 84 GLY A CA 1
ATOM 614 C C . GLY A 1 84 ? -8.404 -11.028 -7.083 1.00 84.81 84 GLY A C 1
ATOM 615 O O . GLY A 1 84 ? -8.415 -10.194 -6.182 1.00 84.81 84 GLY A O 1
ATOM 616 N N . ASP A 1 85 ? -8.249 -12.331 -6.880 1.00 86.81 85 ASP A N 1
ATOM 617 C CA . ASP A 1 85 ? -7.983 -12.905 -5.568 1.00 86.81 85 ASP A CA 1
ATOM 618 C C . ASP A 1 85 ? -6.625 -12.403 -5.038 1.00 86.81 85 ASP A C 1
ATOM 620 O O . ASP A 1 85 ? -5.605 -12.615 -5.705 1.00 86.81 85 ASP A O 1
ATOM 624 N N . PRO A 1 86 ? -6.576 -11.752 -3.861 1.00 87.56 86 PRO A N 1
ATOM 625 C CA . PRO A 1 86 ? -5.333 -11.235 -3.301 1.00 87.56 86 PRO A CA 1
ATOM 626 C C . PRO A 1 86 ? -4.333 -12.329 -2.908 1.00 87.56 86 PRO A C 1
ATOM 628 O O . PRO A 1 86 ? -3.156 -12.026 -2.732 1.00 87.56 86 PRO A O 1
ATOM 631 N N . THR A 1 87 ? -4.762 -13.591 -2.809 1.00 87.69 87 THR A N 1
ATOM 632 C CA . THR A 1 87 ? -3.874 -14.748 -2.609 1.00 87.69 87 THR A CA 1
ATOM 633 C C . THR A 1 87 ? -3.176 -15.186 -3.902 1.00 87.69 87 THR A C 1
ATOM 635 O O . THR A 1 87 ? -2.211 -15.952 -3.867 1.00 87.69 87 THR A O 1
ATOM 638 N N . ARG A 1 88 ? -3.624 -14.693 -5.066 1.00 86.50 88 ARG A N 1
ATOM 639 C CA . ARG A 1 88 ? -3.081 -15.084 -6.367 1.00 86.50 88 ARG A CA 1
ATOM 640 C C . ARG A 1 88 ? -1.886 -14.220 -6.758 1.00 86.50 88 ARG A C 1
ATOM 642 O O . ARG A 1 88 ? -1.943 -12.993 -6.802 1.00 86.50 88 ARG A O 1
ATOM 649 N N . ALA A 1 89 ? -0.804 -14.890 -7.132 1.00 79.81 89 ALA A N 1
ATOM 650 C CA . ALA A 1 89 ? 0.478 -14.265 -7.411 1.00 79.81 89 ALA A CA 1
ATOM 651 C C . ALA A 1 89 ? 0.698 -14.124 -8.933 1.00 79.81 89 ALA A C 1
ATOM 653 O O . ALA A 1 89 ? 1.245 -15.002 -9.600 1.00 79.81 89 ALA A O 1
ATOM 654 N N . ALA A 1 90 ? 0.176 -13.045 -9.526 1.00 91.19 90 ALA A N 1
ATOM 655 C CA . ALA A 1 90 ? 0.484 -12.711 -10.915 1.00 91.19 90 ALA A CA 1
ATOM 656 C C . ALA A 1 90 ? 1.847 -12.007 -10.986 1.00 91.19 90 ALA A C 1
ATOM 658 O O . ALA A 1 90 ? 2.041 -10.973 -10.354 1.00 91.19 90 ALA A O 1
ATOM 659 N N . ALA A 1 91 ? 2.773 -12.514 -11.803 1.00 94.94 91 ALA A N 1
ATOM 660 C CA . ALA A 1 91 ? 4.120 -11.956 -11.965 1.00 94.94 91 ALA A CA 1
ATOM 661 C C . ALA A 1 91 ? 4.138 -10.664 -12.817 1.00 94.94 91 ALA A C 1
ATOM 663 O O . ALA A 1 91 ? 4.777 -10.579 -13.872 1.00 94.94 91 ALA A O 1
ATOM 664 N N . VAL A 1 92 ? 3.398 -9.649 -12.373 1.00 97.12 92 VAL A N 1
ATOM 665 C CA . VAL A 1 92 ? 3.260 -8.331 -13.002 1.00 97.12 92 VAL A CA 1
ATOM 666 C C . VAL A 1 92 ? 3.652 -7.226 -12.027 1.00 97.12 92 VAL A C 1
ATOM 668 O O . VAL A 1 92 ? 3.545 -7.392 -10.817 1.00 97.12 92 VAL A O 1
ATOM 671 N N . CYS A 1 93 ? 4.106 -6.092 -12.551 1.00 96.94 93 CYS A N 1
ATOM 672 C CA . CYS A 1 93 ? 4.462 -4.931 -11.744 1.00 96.94 93 CYS A CA 1
ATOM 673 C C . CYS A 1 93 ? 4.041 -3.619 -12.411 1.00 96.94 93 CYS A C 1
ATOM 675 O O . CYS A 1 93 ? 3.916 -3.522 -13.638 1.00 96.94 93 CYS A O 1
ATOM 677 N N . VAL A 1 94 ? 3.848 -2.606 -11.576 1.00 96.19 94 VAL A N 1
ATOM 678 C CA . VAL A 1 94 ? 3.587 -1.222 -11.961 1.00 96.19 94 VAL A CA 1
ATOM 679 C C . VAL A 1 94 ? 4.723 -0.362 -11.417 1.00 96.19 94 VAL A C 1
ATOM 681 O O . VAL A 1 94 ? 5.057 -0.443 -10.237 1.00 96.19 94 VAL A O 1
ATOM 684 N N . LEU A 1 95 ? 5.326 0.456 -12.276 1.00 94.31 95 LEU A N 1
ATOM 685 C CA . LEU A 1 95 ? 6.455 1.311 -11.907 1.00 94.31 95 LEU A CA 1
ATOM 686 C C . LEU A 1 95 ? 5.989 2.705 -11.487 1.00 94.31 95 LEU A C 1
ATOM 688 O O . LEU A 1 95 ? 5.165 3.311 -12.171 1.00 94.31 95 LEU A O 1
ATOM 692 N N . GLY A 1 96 ? 6.578 3.249 -10.424 1.00 91.56 96 GLY A N 1
ATOM 693 C CA . GLY A 1 96 ? 6.585 4.687 -10.169 1.00 91.56 96 GLY A CA 1
ATOM 694 C C . GLY A 1 96 ? 7.356 5.457 -11.249 1.00 91.56 96 GLY A C 1
ATOM 695 O O . GLY A 1 96 ? 8.161 4.892 -12.000 1.00 91.56 96 GLY A O 1
ATOM 696 N N . ALA A 1 97 ? 7.117 6.765 -11.340 1.00 87.62 97 ALA A N 1
ATOM 697 C CA . ALA A 1 97 ? 7.733 7.614 -12.360 1.00 87.62 97 ALA A CA 1
ATOM 698 C C . ALA A 1 97 ? 9.269 7.665 -12.248 1.00 87.62 97 ALA A C 1
ATOM 700 O O . ALA A 1 97 ? 9.964 7.610 -13.272 1.00 87.62 97 ALA A O 1
ATOM 701 N N . LYS A 1 98 ? 9.811 7.711 -11.023 1.00 85.81 98 LYS A N 1
ATOM 702 C CA . LYS A 1 98 ? 11.259 7.700 -10.798 1.00 85.81 98 LYS A CA 1
ATOM 703 C C . LYS A 1 98 ? 11.846 6.319 -11.058 1.00 85.81 98 LYS A C 1
ATOM 705 O O . LYS A 1 98 ? 12.775 6.225 -11.851 1.00 85.81 98 LYS A O 1
ATOM 710 N N . GLY A 1 99 ? 11.219 5.250 -10.559 1.00 88.88 99 GLY A N 1
ATOM 711 C CA . GLY A 1 99 ? 11.621 3.872 -10.876 1.00 88.88 99 GLY A CA 1
ATOM 712 C C . GLY A 1 99 ? 11.674 3.591 -12.386 1.00 88.88 99 GLY A C 1
ATOM 713 O O . GLY A 1 99 ? 12.630 2.991 -12.876 1.00 88.88 99 GLY A O 1
ATOM 714 N N . LYS A 1 100 ? 10.708 4.101 -13.166 1.00 92.06 100 LYS A N 1
ATOM 715 C CA . LYS A 1 100 ? 10.754 4.034 -14.638 1.00 92.06 100 LYS A CA 1
ATOM 716 C C . LYS A 1 100 ? 11.954 4.789 -15.205 1.00 92.06 100 LYS A C 1
ATOM 718 O O . LYS A 1 100 ? 12.623 4.277 -16.100 1.00 92.06 100 LYS A O 1
ATOM 723 N N . THR A 1 101 ? 12.190 6.013 -14.740 1.00 90.00 101 THR A N 1
ATOM 724 C CA . THR A 1 101 ? 13.246 6.887 -15.270 1.00 90.00 101 THR A CA 1
ATOM 725 C C . THR A 1 101 ? 14.630 6.342 -14.945 1.00 90.00 101 THR A C 1
ATOM 727 O O . THR A 1 101 ? 15.486 6.302 -15.821 1.00 90.00 101 THR A O 1
ATOM 730 N N . GLU A 1 102 ? 14.839 5.853 -13.727 1.00 89.19 102 GLU A N 1
ATOM 731 C CA . GLU A 1 102 ? 16.112 5.273 -13.316 1.00 89.19 102 GLU A CA 1
ATOM 732 C C . GLU A 1 102 ? 16.397 3.967 -14.053 1.00 89.19 102 GLU A C 1
ATOM 734 O O . GLU A 1 102 ? 17.488 3.817 -14.589 1.00 89.19 102 GLU A O 1
ATOM 739 N N . LEU A 1 103 ? 15.424 3.051 -14.139 1.00 90.81 103 LEU A N 1
ATOM 740 C CA . LEU A 1 103 ? 15.637 1.719 -14.717 1.00 90.81 103 LEU A CA 1
ATOM 741 C C . LEU A 1 103 ? 15.644 1.689 -16.248 1.00 90.81 103 LEU A C 1
ATOM 743 O O . LEU A 1 103 ? 16.360 0.883 -16.837 1.00 90.81 103 LEU A O 1
ATOM 747 N N . PHE A 1 104 ? 14.842 2.534 -16.898 1.00 92.25 104 PHE A N 1
ATOM 748 C CA . PHE A 1 104 ? 14.651 2.498 -18.352 1.00 92.25 104 PHE A CA 1
ATOM 749 C C . PHE A 1 104 ? 15.099 3.786 -19.058 1.00 92.25 104 PHE A C 1
ATOM 751 O O . PHE A 1 104 ? 15.240 3.794 -20.285 1.00 92.25 104 PHE A O 1
ATOM 758 N N . GLY A 1 105 ? 15.341 4.884 -18.335 1.00 89.69 105 GLY A N 1
ATOM 759 C CA . GLY A 1 105 ? 15.648 6.183 -18.935 1.00 89.69 105 GLY A CA 1
ATOM 760 C C . GLY A 1 105 ? 14.555 6.610 -19.913 1.00 89.69 105 GLY A C 1
ATOM 761 O O . GLY A 1 105 ? 13.365 6.635 -19.583 1.00 89.69 105 GLY A O 1
ATOM 762 N N . ASN A 1 106 ? 14.953 6.885 -21.154 1.00 88.44 106 ASN A N 1
ATOM 763 C CA . ASN A 1 106 ? 14.037 7.246 -22.239 1.00 88.44 106 ASN A CA 1
ATOM 764 C C . ASN A 1 106 ? 13.422 6.035 -22.962 1.00 88.44 106 ASN A C 1
ATOM 766 O O . ASN A 1 106 ? 12.550 6.217 -23.809 1.00 88.44 106 ASN A O 1
ATOM 770 N N . HIS A 1 107 ? 13.822 4.807 -22.626 1.00 91.06 107 HIS A N 1
ATOM 771 C CA . HIS A 1 107 ? 13.293 3.604 -23.261 1.00 91.06 107 HIS A CA 1
ATOM 772 C C . HIS A 1 107 ? 11.882 3.260 -22.748 1.00 91.06 107 HIS A C 1
ATOM 774 O O . HIS A 1 107 ? 11.514 3.606 -21.616 1.00 91.06 107 HIS A O 1
ATOM 780 N N . PRO A 1 108 ? 11.066 2.573 -23.569 1.00 92.12 108 PRO A N 1
ATOM 781 C CA . PRO A 1 108 ? 9.753 2.099 -23.150 1.00 92.12 108 PRO A CA 1
ATOM 782 C C . PRO A 1 108 ? 9.880 0.984 -22.102 1.00 92.12 108 PRO A C 1
ATOM 784 O O . PRO A 1 108 ? 10.539 -0.027 -22.334 1.00 92.12 108 PRO A O 1
ATOM 787 N N . ALA A 1 109 ? 9.216 1.165 -20.956 1.00 93.88 109 ALA A N 1
ATOM 788 C CA . ALA A 1 109 ? 9.191 0.180 -19.872 1.00 93.88 109 ALA A CA 1
ATOM 789 C C . ALA A 1 109 ? 8.039 -0.830 -20.008 1.00 93.88 109 ALA A C 1
ATOM 791 O O . ALA A 1 109 ? 8.178 -1.980 -19.605 1.00 93.88 109 ALA A O 1
ATOM 792 N N . LEU A 1 110 ? 6.901 -0.424 -20.583 1.00 96.06 110 LEU A N 1
ATOM 793 C CA . LEU A 1 110 ? 5.727 -1.289 -20.720 1.00 96.06 110 LEU A CA 1
ATOM 794 C C . LEU A 1 110 ? 6.037 -2.564 -21.511 1.00 96.06 110 LEU A C 1
ATOM 796 O O . LEU A 1 110 ? 6.661 -2.532 -22.569 1.00 96.06 110 LEU A O 1
ATOM 800 N N . GLY A 1 111 ? 5.571 -3.699 -20.993 1.00 96.31 111 GLY A N 1
ATOM 801 C CA . GLY A 1 111 ? 5.770 -5.022 -21.578 1.00 96.31 111 GLY A CA 1
ATOM 802 C C . GLY A 1 111 ? 7.173 -5.601 -21.387 1.00 96.31 111 GLY A C 1
ATOM 803 O O . GLY A 1 111 ? 7.379 -6.775 -21.708 1.00 96.31 111 GLY A O 1
ATOM 804 N N . GLN A 1 112 ? 8.120 -4.830 -20.850 1.00 95.94 112 GLN A N 1
ATOM 805 C CA . GLN A 1 112 ? 9.454 -5.324 -20.537 1.00 95.94 112 GLN A CA 1
ATOM 806 C C . GLN A 1 112 ? 9.437 -6.191 -19.281 1.00 95.94 112 GLN A C 1
ATOM 808 O O . GLN A 1 112 ? 8.541 -6.110 -18.437 1.00 95.94 112 GLN A O 1
ATOM 813 N N . TRP A 1 113 ? 10.452 -7.041 -19.175 1.00 95.44 113 TRP A N 1
ATOM 814 C CA . TRP A 1 113 ? 10.704 -7.827 -17.978 1.00 95.44 113 TRP A CA 1
ATOM 815 C C . TRP A 1 113 ? 11.760 -7.138 -17.128 1.00 95.44 113 TRP A C 1
ATOM 817 O O . TRP A 1 113 ? 12.819 -6.773 -17.633 1.00 95.44 113 TRP A O 1
ATOM 827 N N . LEU A 1 114 ? 11.496 -7.051 -15.832 1.00 95.12 114 LEU A N 1
ATOM 828 C CA . LEU A 1 114 ? 12.477 -6.670 -14.824 1.00 95.12 114 LEU A CA 1
ATOM 829 C C . LEU A 1 114 ? 12.578 -7.766 -13.767 1.00 95.12 114 LEU A C 1
ATOM 831 O O . LEU A 1 114 ? 11.690 -8.617 -13.649 1.00 95.12 114 LEU A O 1
ATOM 835 N N . ARG A 1 115 ? 13.680 -7.781 -13.023 1.00 96.19 115 ARG A N 1
ATOM 836 C CA . ARG A 1 115 ? 13.877 -8.704 -11.904 1.00 96.19 115 ARG A CA 1
ATOM 837 C C . ARG A 1 115 ? 13.850 -7.918 -10.600 1.00 96.19 115 ARG A C 1
ATOM 839 O O . ARG A 1 115 ? 14.589 -6.951 -10.488 1.00 96.19 115 ARG A O 1
ATOM 846 N N . ILE A 1 116 ? 13.037 -8.353 -9.643 1.00 96.12 116 ILE A N 1
ATOM 847 C CA . ILE A 1 116 ? 12.972 -7.827 -8.274 1.00 96.12 116 ILE A CA 1
ATOM 848 C C . ILE A 1 116 ? 13.428 -8.957 -7.351 1.00 96.12 116 ILE A C 1
ATOM 850 O O . ILE A 1 116 ? 12.824 -10.034 -7.347 1.00 96.12 116 ILE A O 1
ATOM 854 N N . GLY A 1 117 ? 14.525 -8.759 -6.623 1.00 93.25 117 GLY A N 1
ATOM 855 C CA . GLY A 1 117 ? 15.180 -9.842 -5.892 1.00 93.25 117 GLY A CA 1
ATOM 856 C C . GLY A 1 117 ? 15.541 -10.991 -6.837 1.00 93.25 117 GLY A C 1
ATOM 857 O O . GLY A 1 117 ? 16.259 -10.804 -7.817 1.00 93.25 117 GLY A O 1
ATOM 858 N N . GLN A 1 118 ? 15.016 -12.188 -6.583 1.00 90.31 118 GLN A N 1
ATOM 859 C CA . GLN A 1 118 ? 15.247 -13.370 -7.431 1.00 90.31 118 GLN A CA 1
ATOM 860 C C . GLN A 1 118 ? 14.107 -13.661 -8.420 1.00 90.31 118 GLN A C 1
ATOM 862 O O . GLN A 1 118 ? 14.144 -14.659 -9.138 1.00 90.31 118 GLN A O 1
ATOM 867 N N . ARG A 1 119 ? 13.085 -12.800 -8.488 1.00 94.44 119 ARG A N 1
ATOM 868 C CA . ARG A 1 119 ? 11.846 -13.060 -9.235 1.00 94.44 119 ARG A CA 1
ATOM 869 C C . ARG A 1 119 ? 11.691 -12.105 -10.410 1.00 94.44 119 ARG A C 1
ATOM 871 O O . ARG A 1 119 ? 12.167 -10.973 -10.372 1.00 94.44 119 ARG A O 1
ATOM 878 N N . ARG A 1 120 ? 11.043 -12.564 -11.482 1.00 95.69 120 ARG A N 1
ATOM 879 C CA . ARG A 1 120 ? 10.837 -11.781 -12.711 1.00 95.69 120 ARG A CA 1
ATOM 880 C C . ARG A 1 120 ? 9.402 -11.291 -12.799 1.00 95.69 120 ARG A C 1
ATOM 882 O O . ARG A 1 120 ? 8.484 -12.084 -12.642 1.00 95.69 120 ARG A O 1
ATOM 889 N N . PHE A 1 121 ? 9.238 -10.020 -13.144 1.00 97.44 121 PHE A N 1
ATOM 890 C CA . PHE A 1 121 ? 7.943 -9.368 -13.285 1.00 97.44 121 PHE A CA 1
ATOM 891 C C . PHE A 1 121 ? 7.830 -8.693 -14.645 1.00 97.44 121 PHE A C 1
ATOM 893 O O . PHE A 1 121 ? 8.793 -8.100 -15.142 1.00 97.44 121 PHE A O 1
ATOM 900 N N . ARG A 1 122 ? 6.644 -8.776 -15.248 1.00 97.44 122 ARG A N 1
ATOM 901 C CA . ARG A 1 122 ? 6.310 -8.025 -16.459 1.00 97.44 122 ARG A CA 1
ATOM 902 C C . ARG A 1 122 ? 5.776 -6.653 -16.072 1.00 97.44 122 ARG A C 1
ATOM 904 O O . ARG A 1 122 ? 4.842 -6.556 -15.281 1.00 97.44 122 ARG A O 1
ATOM 911 N N . VAL A 1 123 ? 6.334 -5.596 -16.647 1.00 97.69 123 VAL A N 1
ATOM 912 C CA . VAL A 1 123 ? 5.823 -4.235 -16.454 1.00 97.69 123 VAL A CA 1
ATOM 913 C C . VAL A 1 123 ? 4.514 -4.089 -17.227 1.00 97.69 123 VAL A C 1
ATOM 915 O O . VAL A 1 123 ? 4.502 -4.208 -18.453 1.00 97.69 123 VAL A O 1
ATOM 918 N N . ILE A 1 124 ? 3.410 -3.835 -16.527 1.00 97.75 124 ILE A N 1
ATOM 919 C CA . ILE A 1 124 ? 2.081 -3.642 -17.140 1.00 97.75 124 ILE A CA 1
ATOM 920 C C . ILE A 1 124 ? 1.589 -2.196 -17.061 1.00 97.75 124 ILE A C 1
ATOM 922 O O . ILE A 1 124 ? 0.651 -1.825 -17.767 1.00 97.75 124 ILE A O 1
ATOM 926 N N . GLY A 1 125 ? 2.248 -1.373 -16.246 1.00 96.06 125 GLY A N 1
ATOM 927 C CA . GLY A 1 125 ? 1.847 0.002 -16.007 1.00 96.06 125 GLY A CA 1
ATOM 928 C C . GLY A 1 125 ? 2.988 0.880 -15.520 1.00 96.06 125 GLY A C 1
ATOM 929 O O . GLY A 1 125 ? 3.952 0.404 -14.917 1.00 96.06 125 GLY A O 1
ATOM 930 N N . VAL A 1 126 ? 2.847 2.180 -15.758 1.00 94.50 126 VAL A N 1
ATOM 931 C CA . VAL A 1 126 ? 3.688 3.229 -15.179 1.00 94.50 126 VAL A CA 1
ATOM 932 C C . VAL A 1 126 ? 2.772 4.290 -14.583 1.00 94.50 126 VAL A C 1
ATOM 934 O O . VAL A 1 126 ? 1.909 4.825 -15.284 1.00 94.50 126 VAL A O 1
ATOM 937 N N . LEU A 1 127 ? 2.942 4.593 -13.300 1.00 92.19 127 LEU A N 1
ATOM 938 C CA . LEU A 1 127 ? 2.215 5.660 -12.623 1.00 92.19 127 LEU A CA 1
ATOM 939 C C . LEU A 1 127 ? 2.665 7.030 -13.134 1.00 92.19 127 LEU A C 1
ATOM 941 O O . LEU A 1 127 ? 3.832 7.253 -13.458 1.00 92.19 127 LEU A O 1
ATOM 945 N N . ALA A 1 128 ? 1.723 7.963 -13.193 1.00 87.50 128 ALA A N 1
ATOM 946 C CA . ALA A 1 128 ? 2.029 9.368 -13.383 1.00 87.50 128 ALA A CA 1
ATOM 947 C C . ALA A 1 128 ? 2.796 9.893 -12.168 1.00 87.50 128 ALA A C 1
ATOM 949 O O . ALA A 1 128 ? 2.513 9.514 -11.030 1.00 87.50 128 ALA A O 1
ATOM 950 N N . SER A 1 129 ? 3.749 10.790 -12.415 1.00 76.31 129 SER A N 1
ATOM 951 C CA . SER A 1 129 ? 4.429 11.521 -11.350 1.00 76.31 129 SER A CA 1
ATOM 952 C C . SER A 1 129 ? 3.416 12.442 -10.680 1.00 76.31 129 SER A C 1
ATOM 954 O O . SER A 1 129 ? 3.179 13.556 -11.144 1.00 76.31 129 SER A O 1
ATOM 956 N N . LYS A 1 130 ? 2.777 11.981 -9.607 1.00 63.62 130 LYS A N 1
ATOM 957 C CA . LYS A 1 130 ? 2.079 12.894 -8.712 1.00 63.62 130 LYS A CA 1
ATOM 958 C C . LYS A 1 130 ? 3.146 13.594 -7.887 1.00 63.62 130 LYS A C 1
ATOM 960 O O . LYS A 1 130 ? 3.913 12.929 -7.200 1.00 63.62 130 LYS A O 1
ATOM 965 N N . GLY A 1 131 ? 3.214 14.923 -7.984 1.00 51.16 131 GLY A N 1
ATOM 966 C CA . GLY A 1 131 ? 3.976 15.712 -7.017 1.00 51.16 131 GLY A CA 1
ATOM 967 C C . GLY A 1 131 ? 3.558 15.308 -5.604 1.00 51.16 131 GLY A C 1
ATOM 968 O O . GLY A 1 131 ? 2.391 14.969 -5.412 1.00 51.16 131 GLY A O 1
ATOM 969 N N . VAL A 1 132 ? 4.521 15.286 -4.677 1.00 45.53 132 VAL A N 1
ATOM 970 C CA . VAL A 1 132 ? 4.419 14.835 -3.276 1.00 45.53 132 VAL A CA 1
ATOM 971 C C . VAL A 1 132 ? 3.024 15.105 -2.698 1.00 45.53 132 VAL A C 1
ATOM 973 O O . VAL A 1 132 ? 2.742 16.188 -2.190 1.00 45.53 132 VAL A O 1
ATOM 976 N N . SER A 1 133 ? 2.112 14.139 -2.817 1.00 39.97 133 SER A N 1
ATOM 977 C CA . SER A 1 133 ? 0.744 14.291 -2.332 1.00 39.97 133 SER A CA 1
ATOM 978 C C . SER A 1 133 ? 0.662 13.535 -1.018 1.00 39.97 133 SER A C 1
ATOM 980 O O . SER A 1 133 ? 0.714 12.308 -1.014 1.00 39.97 133 SER A O 1
ATOM 982 N N . LEU A 1 134 ? 0.549 14.281 0.082 1.00 39.97 134 LEU A N 1
ATOM 983 C CA . LEU A 1 134 ? 0.262 13.755 1.420 1.00 39.97 134 LEU A CA 1
ATOM 984 C C . LEU A 1 134 ? 1.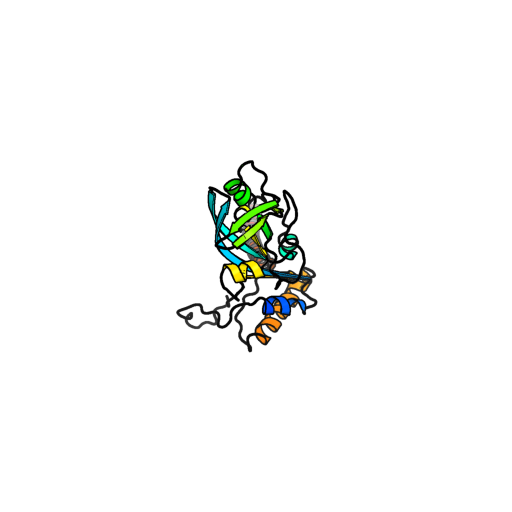242 12.670 1.909 1.00 39.97 134 LEU A C 1
ATOM 986 O O . LEU A 1 134 ? 0.846 11.565 2.269 1.00 39.97 134 LEU A O 1
ATOM 990 N N . GLY A 1 135 ? 2.523 13.038 2.002 1.00 48.09 135 GLY A N 1
ATOM 991 C CA . GLY A 1 135 ? 3.434 12.474 3.008 1.00 48.09 135 GLY A CA 1
ATOM 992 C C . GLY A 1 135 ? 4.165 11.170 2.678 1.00 48.09 135 GLY A C 1
ATOM 993 O O . GLY A 1 135 ? 5.005 10.771 3.476 1.00 48.09 135 GLY A O 1
ATOM 994 N N . GLU A 1 136 ? 3.928 10.532 1.530 1.00 54.19 136 GLU A N 1
ATOM 995 C CA . GLU A 1 136 ? 4.745 9.401 1.056 1.00 54.19 136 GLU A CA 1
ATOM 996 C C . GLU A 1 136 ? 5.145 9.635 -0.410 1.00 54.19 136 GLU A C 1
ATOM 998 O O . GLU A 1 136 ? 4.293 9.928 -1.252 1.00 54.19 136 GLU A O 1
ATOM 1003 N N . ASP A 1 137 ? 6.444 9.553 -0.722 1.00 55.53 137 ASP A N 1
ATOM 1004 C CA . ASP A 1 137 ? 6.951 9.703 -2.091 1.00 55.53 137 ASP A CA 1
ATOM 1005 C C . ASP A 1 137 ? 6.648 8.437 -2.904 1.00 55.53 137 ASP A C 1
ATOM 1007 O O . ASP A 1 137 ? 7.447 7.515 -3.057 1.00 55.53 137 ASP A O 1
ATOM 1011 N N . LEU A 1 138 ? 5.420 8.390 -3.412 1.00 56.91 138 LEU A N 1
ATOM 1012 C CA . LEU A 1 138 ? 4.906 7.340 -4.284 1.00 56.91 138 LEU A CA 1
ATOM 1013 C C . LEU A 1 138 ? 5.646 7.276 -5.642 1.00 56.91 138 LEU A C 1
ATOM 1015 O O . LEU A 1 138 ? 5.408 6.353 -6.424 1.00 56.91 138 LEU A O 1
ATOM 1019 N N . GLY A 1 139 ? 6.524 8.242 -5.948 1.00 57.75 139 GLY A N 1
ATOM 1020 C CA . GLY A 1 139 ? 7.318 8.284 -7.176 1.00 57.75 139 GLY A CA 1
ATOM 1021 C C . GLY A 1 139 ? 8.417 7.220 -7.245 1.00 57.75 139 GLY A C 1
ATOM 1022 O O . GLY A 1 139 ? 8.777 6.802 -8.353 1.00 57.75 139 GLY A O 1
ATOM 1023 N N . ASP A 1 140 ? 8.879 6.744 -6.085 1.00 70.06 140 ASP A N 1
ATOM 1024 C CA . ASP A 1 140 ? 10.067 5.890 -5.924 1.00 70.06 140 ASP A CA 1
ATOM 1025 C C . ASP A 1 140 ? 9.765 4.392 -5.804 1.00 70.06 140 ASP A C 1
ATOM 1027 O O . ASP A 1 140 ? 10.682 3.570 -5.746 1.00 70.06 140 ASP A O 1
ATOM 1031 N N . MET A 1 141 ? 8.488 4.013 -5.775 1.00 85.56 141 MET A N 1
ATOM 1032 C CA . MET A 1 141 ? 8.092 2.635 -5.490 1.00 85.56 141 MET A CA 1
ATOM 1033 C C . MET A 1 141 ? 7.761 1.814 -6.740 1.00 85.56 141 MET A C 1
ATOM 1035 O O . MET A 1 141 ? 7.315 2.323 -7.773 1.00 85.56 141 MET A O 1
ATOM 1039 N N . ILE A 1 142 ? 7.923 0.501 -6.611 1.00 93.62 142 ILE A N 1
ATOM 1040 C CA . ILE A 1 142 ? 7.365 -0.499 -7.520 1.00 93.62 142 ILE A CA 1
ATOM 1041 C C . ILE A 1 142 ? 6.205 -1.186 -6.820 1.00 93.62 142 ILE A C 1
ATOM 1043 O O . ILE A 1 142 ? 6.346 -1.642 -5.688 1.00 93.62 142 ILE A O 1
ATOM 1047 N N . ILE A 1 143 ? 5.072 -1.296 -7.505 1.00 95.38 143 ILE A N 1
ATOM 1048 C CA . ILE A 1 143 ? 3.892 -1.973 -6.977 1.00 95.38 143 ILE A CA 1
ATOM 1049 C C . ILE A 1 143 ? 3.747 -3.343 -7.642 1.00 95.38 143 ILE A C 1
ATOM 1051 O O . ILE A 1 143 ? 3.759 -3.453 -8.871 1.00 95.38 143 ILE A O 1
ATOM 1055 N N . ILE A 1 144 ? 3.587 -4.380 -6.827 1.00 96.94 144 ILE A N 1
ATOM 1056 C CA . ILE A 1 144 ? 3.331 -5.771 -7.231 1.00 96.94 144 ILE A CA 1
ATOM 1057 C C . ILE A 1 144 ? 2.114 -6.317 -6.467 1.00 96.94 144 ILE A C 1
ATOM 1059 O O . ILE A 1 144 ? 1.717 -5.727 -5.459 1.00 96.94 144 ILE A O 1
ATOM 1063 N N . PRO A 1 145 ? 1.501 -7.431 -6.904 1.00 97.06 145 PRO A N 1
ATOM 1064 C CA . PRO A 1 145 ? 0.442 -8.074 -6.130 1.00 97.06 145 PRO A CA 1
ATOM 1065 C C . PRO A 1 145 ? 0.891 -8.430 -4.708 1.00 97.06 145 PRO A C 1
ATOM 1067 O O . PRO A 1 145 ? 2.028 -8.852 -4.493 1.00 97.06 145 PRO A O 1
ATOM 1070 N N . VAL A 1 146 ? -0.006 -8.296 -3.730 1.00 96.56 146 VAL A N 1
ATOM 1071 C CA . VAL A 1 146 ? 0.308 -8.544 -2.311 1.00 96.56 146 VAL A CA 1
ATOM 1072 C C . VAL A 1 146 ? 0.896 -9.941 -2.057 1.00 96.56 146 VAL A C 1
ATOM 1074 O O . VAL A 1 146 ? 1.912 -10.047 -1.373 1.00 96.56 146 VAL A O 1
ATOM 1077 N N . ALA A 1 147 ? 0.363 -10.991 -2.692 1.00 95.44 147 ALA A N 1
ATOM 1078 C CA . ALA A 1 147 ? 0.905 -12.351 -2.593 1.00 95.44 147 ALA A CA 1
ATOM 1079 C C . ALA A 1 147 ? 2.335 -12.480 -3.155 1.00 95.44 147 ALA A C 1
ATOM 1081 O O . ALA A 1 147 ? 3.166 -13.217 -2.617 1.00 95.44 147 ALA A O 1
ATOM 1082 N N . GLU A 1 148 ? 2.655 -11.738 -4.224 1.00 95.94 148 GLU A N 1
ATOM 1083 C CA . GLU A 1 148 ? 4.010 -11.694 -4.782 1.00 95.94 148 GLU A CA 1
ATOM 1084 C C . GLU A 1 148 ? 4.989 -11.050 -3.796 1.00 95.94 148 GLU A C 1
ATOM 1086 O O . GLU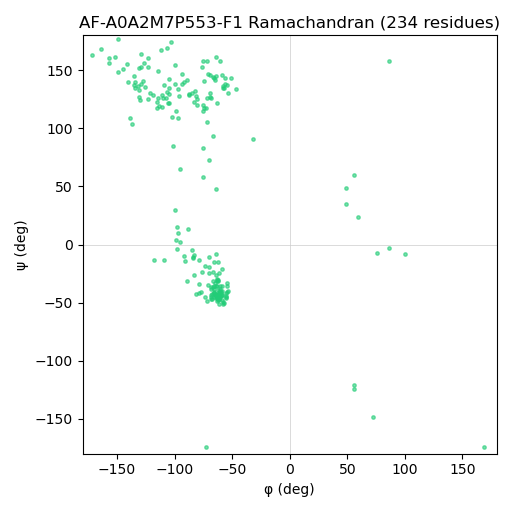 A 1 148 ? 6.093 -11.565 -3.626 1.00 95.94 148 GLU A O 1
ATOM 1091 N N . ALA A 1 149 ? 4.573 -9.983 -3.108 1.00 95.88 149 ALA A N 1
ATOM 1092 C CA . ALA A 1 149 ? 5.385 -9.320 -2.093 1.00 95.88 149 ALA A CA 1
ATOM 1093 C C . ALA A 1 149 ? 5.589 -10.182 -0.840 1.00 95.88 149 ALA A C 1
ATOM 1095 O O . ALA A 1 149 ? 6.720 -10.296 -0.378 1.00 95.88 149 ALA A O 1
ATOM 1096 N N . GLN A 1 150 ? 4.544 -10.844 -0.330 1.00 95.19 150 GLN A N 1
ATOM 1097 C CA . GLN A 1 150 ? 4.664 -11.786 0.795 1.00 95.19 150 GLN A CA 1
ATOM 1098 C C . GLN A 1 150 ? 5.686 -12.884 0.495 1.00 95.19 150 GLN A C 1
ATOM 1100 O O . GLN A 1 150 ? 6.569 -13.166 1.301 1.00 95.19 150 GLN A O 1
ATOM 1105 N N . SER A 1 151 ? 5.619 -13.450 -0.710 1.00 94.69 151 SER A N 1
ATOM 1106 C CA . SER A 1 151 ? 6.569 -14.468 -1.163 1.00 94.69 151 SER A CA 1
ATOM 1107 C C . SER A 1 151 ? 7.973 -13.902 -1.431 1.00 94.69 151 SER A C 1
ATOM 1109 O O . SER A 1 151 ? 8.961 -14.583 -1.183 1.00 94.69 151 SER A O 1
ATOM 1111 N N . LEU A 1 152 ? 8.093 -12.666 -1.935 1.00 94.50 152 LEU A N 1
ATOM 1112 C CA . LEU A 1 152 ? 9.384 -11.998 -2.164 1.00 94.50 152 LEU A CA 1
ATOM 1113 C C . LEU A 1 152 ? 10.121 -11.717 -0.846 1.00 94.50 152 LEU A C 1
ATOM 1115 O O . LEU A 1 152 ? 11.332 -11.910 -0.780 1.00 94.50 152 LEU A O 1
ATOM 1119 N N . PHE A 1 153 ? 9.391 -11.272 0.177 1.00 94.12 153 PHE A N 1
ATOM 1120 C CA . PHE A 1 153 ? 9.930 -10.916 1.492 1.00 94.12 153 PHE A CA 1
ATOM 1121 C C . PHE A 1 153 ? 9.851 -12.048 2.517 1.00 94.12 153 PHE A C 1
ATOM 1123 O O . PHE A 1 153 ? 10.245 -11.853 3.662 1.00 94.12 153 PHE A O 1
ATOM 1130 N N . ASN A 1 154 ? 9.358 -13.221 2.111 1.00 93.50 154 ASN A N 1
ATOM 1131 C CA . ASN A 1 154 ? 9.169 -14.388 2.969 1.00 93.50 154 ASN A CA 1
ATOM 1132 C C . ASN A 1 154 ? 8.431 -14.047 4.280 1.00 93.50 154 ASN A C 1
ATOM 1134 O O . ASN A 1 154 ? 8.879 -14.398 5.370 1.00 93.50 154 ASN A O 1
ATOM 1138 N N . THR A 1 155 ? 7.317 -13.319 4.168 1.00 92.31 155 THR A N 1
ATOM 1139 C CA . THR A 1 155 ? 6.530 -12.849 5.314 1.00 92.31 155 THR A CA 1
ATOM 1140 C C . THR A 1 155 ? 5.043 -13.142 5.141 1.00 92.31 155 THR A C 1
ATOM 1142 O O . THR A 1 155 ? 4.476 -12.936 4.067 1.00 92.31 155 THR A O 1
ATOM 1145 N N . GLY A 1 156 ? 4.403 -13.613 6.214 1.00 90.19 156 GLY A N 1
ATOM 1146 C CA . GLY A 1 156 ? 2.942 -13.707 6.311 1.00 90.19 156 GLY A CA 1
ATOM 1147 C C . GLY A 1 156 ? 2.285 -12.396 6.757 1.00 90.19 156 GLY A C 1
ATOM 1148 O O . GLY A 1 156 ? 1.064 -12.251 6.656 1.00 90.19 156 GLY A O 1
ATOM 1149 N N . SER A 1 157 ? 3.093 -11.438 7.205 1.00 91.94 157 SER A N 1
ATOM 1150 C CA . SER A 1 157 ? 2.665 -10.238 7.913 1.00 91.94 157 SER A CA 1
ATOM 1151 C C . SER A 1 157 ? 2.457 -9.064 6.956 1.00 91.94 157 SER A C 1
ATOM 1153 O O . SER A 1 157 ? 3.142 -8.912 5.942 1.00 91.94 157 SER A O 1
ATOM 1155 N N . LEU A 1 158 ? 1.495 -8.210 7.285 1.00 93.19 158 LEU A N 1
ATOM 1156 C CA . LEU A 1 158 ? 1.182 -6.983 6.569 1.00 93.19 158 LEU A CA 1
ATOM 1157 C C . LEU A 1 158 ? 1.796 -5.787 7.291 1.00 93.19 158 LEU A C 1
ATOM 1159 O O . LEU A 1 158 ? 1.670 -5.638 8.503 1.00 93.19 158 LEU A O 1
ATOM 1163 N N . PHE A 1 159 ? 2.357 -4.860 6.521 1.00 90.56 159 PHE A N 1
ATOM 1164 C CA . PHE A 1 159 ? 2.792 -3.562 7.029 1.00 90.56 159 PHE A CA 1
ATOM 1165 C C . PHE A 1 159 ? 1.599 -2.713 7.498 1.00 90.56 159 PHE A C 1
ATOM 1167 O O . PHE A 1 159 ? 1.646 -2.055 8.534 1.00 90.56 159 PHE A O 1
ATOM 1174 N N . ARG A 1 160 ? 0.501 -2.715 6.731 1.00 92.12 160 ARG A N 1
ATOM 1175 C CA . ARG A 1 160 ? -0.786 -2.102 7.107 1.00 92.12 160 ARG A CA 1
ATOM 1176 C C . ARG A 1 160 ? -1.912 -2.612 6.217 1.00 92.12 160 ARG A C 1
ATOM 1178 O O . ARG A 1 160 ? -1.671 -3.195 5.168 1.00 92.12 160 ARG A O 1
ATOM 1185 N N . ILE A 1 161 ? -3.146 -2.316 6.606 1.00 94.94 161 ILE A N 1
ATOM 1186 C CA . ILE A 1 161 ? -4.324 -2.473 5.755 1.00 94.94 161 ILE A CA 1
ATOM 1187 C C . ILE A 1 161 ? -4.882 -1.075 5.519 1.00 94.94 161 ILE A C 1
ATOM 1189 O O . ILE A 1 161 ? -5.157 -0.348 6.476 1.00 94.94 161 ILE A O 1
ATOM 1193 N N . ILE A 1 162 ? -4.999 -0.679 4.255 1.00 93.69 162 ILE A N 1
ATOM 1194 C CA . ILE A 1 162 ? -5.730 0.529 3.876 1.00 93.69 162 ILE A CA 1
ATOM 1195 C C . ILE A 1 162 ? -7.195 0.138 3.758 1.00 93.69 162 ILE A C 1
ATOM 1197 O O . ILE A 1 162 ? -7.523 -0.860 3.119 1.00 93.69 162 ILE A O 1
ATOM 1201 N N . VAL A 1 163 ? -8.063 0.910 4.400 1.00 94.88 163 VAL A N 1
ATOM 1202 C CA . VAL A 1 163 ? -9.500 0.656 4.427 1.00 94.88 163 VAL A CA 1
ATOM 1203 C C . VAL A 1 163 ? -10.217 1.904 3.956 1.00 94.88 163 VAL A C 1
ATOM 1205 O O . VAL A 1 163 ? -9.891 3.014 4.376 1.00 94.88 163 VAL A O 1
ATOM 1208 N N . GLU A 1 164 ? -11.203 1.708 3.095 1.00 93.00 164 GLU A N 1
ATOM 1209 C CA . GLU A 1 164 ? -12.048 2.768 2.581 1.00 93.00 164 GLU A CA 1
ATOM 1210 C C . GLU A 1 164 ? -13.476 2.561 3.089 1.00 93.00 164 GLU A C 1
ATOM 1212 O O . GLU A 1 164 ? -14.094 1.525 2.832 1.00 93.00 164 GLU A O 1
ATOM 1217 N N . ALA A 1 165 ? -13.998 3.532 3.839 1.00 93.12 165 ALA A N 1
ATOM 1218 C CA . ALA A 1 165 ? -15.374 3.497 4.323 1.00 93.12 165 ALA A CA 1
ATOM 1219 C C . ALA A 1 165 ? -16.375 3.731 3.174 1.00 93.12 165 ALA A C 1
ATOM 1221 O O . ALA A 1 165 ? -16.045 4.309 2.131 1.00 93.12 165 ALA A O 1
ATOM 1222 N N . THR A 1 166 ? -17.619 3.288 3.365 1.00 92.88 166 THR A N 1
ATOM 1223 C CA . THR A 1 166 ? -18.704 3.510 2.392 1.00 92.88 166 THR A CA 1
ATOM 1224 C C . THR A 1 166 ? -19.076 4.982 2.243 1.00 92.88 166 THR A C 1
ATOM 1226 O O . THR A 1 166 ? -19.344 5.420 1.127 1.00 92.88 166 THR A O 1
ATOM 1229 N N . ALA A 1 167 ? -19.029 5.740 3.337 1.00 88.88 167 ALA A N 1
ATOM 1230 C CA . ALA A 1 167 ? -19.246 7.181 3.383 1.00 88.88 167 ALA A CA 1
ATOM 1231 C C . ALA A 1 167 ? -18.462 7.799 4.560 1.00 88.88 167 ALA A C 1
ATOM 1233 O O . ALA A 1 167 ? -18.100 7.061 5.485 1.00 88.88 167 ALA A O 1
ATOM 1234 N N . PRO A 1 168 ? -18.211 9.122 4.570 1.00 85.38 168 PRO A N 1
ATOM 1235 C CA . PRO A 1 168 ? -17.557 9.798 5.694 1.00 85.38 168 PRO A CA 1
ATOM 1236 C C . PRO A 1 168 ? -18.248 9.533 7.041 1.00 85.38 168 PRO A C 1
ATOM 1238 O O . PRO A 1 168 ? -17.600 9.239 8.041 1.00 85.38 168 PRO A O 1
ATOM 1241 N N . GLU A 1 169 ? -19.579 9.511 7.064 1.00 87.31 169 GLU A N 1
ATOM 1242 C CA . GLU A 1 169 ? -20.379 9.282 8.273 1.00 87.31 169 GLU A CA 1
ATOM 1243 C C . GLU A 1 169 ? -20.269 7.836 8.783 1.00 87.31 169 GLU A C 1
ATOM 1245 O O . GLU A 1 169 ? -2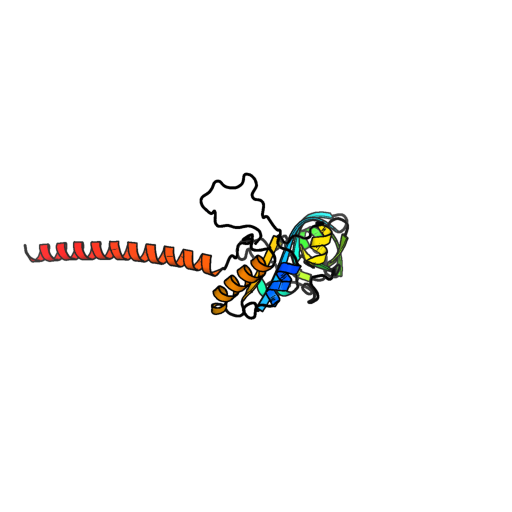0.553 7.553 9.947 1.00 87.31 169 GLU A O 1
ATOM 1250 N N . ALA A 1 170 ? -19.842 6.905 7.923 1.00 90.75 170 ALA A N 1
ATOM 1251 C CA . ALA A 1 170 ? -19.635 5.508 8.279 1.00 90.75 170 ALA A CA 1
ATOM 1252 C C . ALA A 1 170 ? -18.265 5.254 8.929 1.00 90.75 170 ALA A C 1
ATOM 1254 O O . ALA A 1 170 ? -18.054 4.159 9.448 1.00 90.75 170 ALA A O 1
ATOM 1255 N N . ILE A 1 171 ? -17.347 6.231 8.943 1.00 90.06 171 ILE A N 1
ATOM 1256 C CA . ILE A 1 171 ? -15.989 6.075 9.489 1.00 90.06 171 ILE A CA 1
ATOM 1257 C C . ILE A 1 171 ? -15.986 5.597 10.954 1.00 90.06 171 ILE A C 1
ATOM 1259 O O . ILE A 1 171 ? -15.260 4.639 11.240 1.00 90.06 171 ILE A O 1
ATOM 1263 N N . PRO A 1 172 ? -16.792 6.156 11.885 1.00 91.50 172 PRO A N 1
ATOM 1264 C CA . PRO A 1 172 ? -16.841 5.662 13.264 1.00 91.50 172 PRO A CA 1
ATOM 1265 C C . PRO A 1 172 ? -17.283 4.195 13.340 1.00 91.50 172 PRO A C 1
ATOM 1267 O O . PRO A 1 172 ? -16.635 3.375 13.988 1.00 91.50 172 PRO A O 1
ATOM 1270 N N . ARG A 1 173 ? -18.324 3.837 12.580 1.00 93.25 173 ARG A N 1
ATOM 1271 C CA . ARG A 1 173 ? -18.855 2.468 12.516 1.00 93.25 173 ARG A CA 1
ATOM 1272 C C . ARG A 1 173 ? -17.864 1.488 11.888 1.00 93.25 173 ARG A C 1
ATOM 1274 O O . ARG A 1 173 ? -17.762 0.341 12.323 1.00 93.25 173 ARG A O 1
ATOM 1281 N N . ALA A 1 174 ? -17.135 1.929 10.865 1.00 94.31 174 ALA A N 1
ATOM 1282 C CA . ALA A 1 174 ? -16.075 1.155 10.237 1.00 94.31 174 ALA A CA 1
ATOM 1283 C C . ALA A 1 174 ? -14.936 0.910 11.232 1.00 94.31 174 ALA A C 1
ATOM 1285 O O . ALA A 1 174 ? -14.498 -0.226 11.365 1.00 94.31 174 ALA A O 1
ATOM 1286 N N . LYS A 1 175 ? -14.513 1.932 11.990 1.00 93.50 175 LYS A N 1
ATOM 1287 C CA . LYS A 1 175 ? -13.490 1.798 13.037 1.00 93.50 175 LYS A CA 1
ATOM 1288 C C . LYS A 1 175 ? -13.885 0.759 14.089 1.00 93.50 175 LYS A C 1
ATOM 1290 O O . LYS A 1 175 ? -13.093 -0.139 14.359 1.00 93.50 175 LYS A O 1
ATOM 1295 N N . GLU A 1 176 ? -15.093 0.851 14.641 1.00 93.69 176 GLU A N 1
ATOM 1296 C CA . GLU A 1 176 ? -15.604 -0.120 15.621 1.00 93.69 176 GLU A CA 1
ATOM 1297 C C . GLU A 1 176 ? -15.660 -1.539 15.042 1.00 93.69 176 GLU A C 1
ATOM 1299 O O . GLU A 1 176 ? -15.205 -2.489 15.678 1.00 93.69 176 GLU A O 1
ATOM 1304 N N . SER A 1 177 ? -16.144 -1.679 13.802 1.00 94.81 177 SER A N 1
ATOM 1305 C CA . SER A 1 177 ? -16.193 -2.975 13.113 1.00 94.81 177 SER A CA 1
ATOM 1306 C C . SER A 1 177 ? -14.799 -3.574 12.921 1.00 94.81 177 SER A C 1
ATOM 1308 O O . SER A 1 177 ? -14.617 -4.765 13.143 1.00 94.81 177 SER A O 1
ATOM 1310 N N . ILE A 1 178 ? -13.815 -2.764 12.513 1.00 95.19 178 ILE A N 1
ATOM 1311 C CA . ILE A 1 178 ? -12.430 -3.211 12.314 1.00 95.19 178 ILE A CA 1
ATOM 1312 C C . ILE A 1 178 ? -11.857 -3.722 13.631 1.00 95.19 178 ILE A C 1
ATOM 1314 O O . ILE A 1 178 ? -11.350 -4.838 13.667 1.00 95.19 178 ILE A O 1
ATOM 1318 N N . LEU A 1 179 ? -11.964 -2.933 14.703 1.00 94.06 179 LEU A N 1
ATOM 1319 C CA . LEU A 1 179 ? -11.444 -3.319 16.015 1.00 94.06 179 LEU A CA 1
ATOM 1320 C C . LEU A 1 179 ? -12.089 -4.621 16.497 1.00 94.06 179 LEU A C 1
ATOM 1322 O O . LEU A 1 179 ? -11.375 -5.557 16.831 1.00 94.06 179 LEU A O 1
ATOM 1326 N N . SER A 1 180 ? -13.418 -4.729 16.421 1.00 94.00 180 SER A N 1
ATOM 1327 C CA . SER A 1 180 ? -14.142 -5.932 16.843 1.00 94.00 180 SER A CA 1
ATOM 1328 C C . SER A 1 180 ? -13.771 -7.179 16.028 1.00 94.00 180 SER A C 1
ATOM 1330 O O . SER A 1 180 ? -13.554 -8.245 16.603 1.00 94.00 180 SER A O 1
ATOM 1332 N N . ILE A 1 181 ? -13.670 -7.066 14.697 1.00 95.00 181 ILE A N 1
ATOM 1333 C CA . ILE A 1 181 ? -13.322 -8.199 13.824 1.00 95.00 181 ILE A CA 1
ATOM 1334 C C . ILE A 1 181 ? -11.896 -8.677 14.097 1.00 95.00 181 ILE A C 1
ATOM 1336 O O . ILE A 1 181 ? -11.668 -9.883 14.183 1.00 95.00 181 ILE A O 1
ATOM 1340 N N . ILE A 1 182 ? -10.941 -7.749 14.209 1.00 94.00 182 ILE A N 1
ATOM 1341 C CA . ILE A 1 182 ? -9.538 -8.096 14.438 1.00 94.00 182 ILE A CA 1
ATOM 1342 C C . ILE A 1 182 ? -9.359 -8.679 15.835 1.00 94.00 182 ILE A C 1
ATOM 1344 O O . ILE A 1 182 ? -8.806 -9.766 15.953 1.00 94.00 182 ILE A O 1
ATOM 1348 N N . GLN A 1 183 ? -9.922 -8.043 16.862 1.00 92.44 183 GLN A N 1
ATOM 1349 C CA . GLN A 1 183 ? -9.873 -8.534 18.237 1.00 92.44 183 GLN A CA 1
ATOM 1350 C C . GLN A 1 183 ? -10.431 -9.960 18.351 1.00 92.44 183 GLN A C 1
ATOM 1352 O O . GLN A 1 183 ? -9.807 -10.827 18.955 1.00 92.44 183 GLN A O 1
ATOM 1357 N N . ALA A 1 184 ? -11.568 -10.251 17.708 1.00 93.00 184 ALA A N 1
ATOM 1358 C CA . ALA A 1 184 ? -12.144 -11.597 17.706 1.00 93.00 184 ALA A CA 1
ATOM 1359 C C . ALA A 1 184 ? -11.242 -12.643 17.023 1.00 93.00 184 ALA A C 1
ATOM 1361 O O . ALA A 1 184 ? -11.273 -13.818 17.384 1.00 93.00 184 ALA A O 1
ATOM 1362 N N . ARG A 1 185 ? -10.447 -12.236 16.027 1.00 93.25 185 ARG A N 1
ATOM 1363 C CA . ARG A 1 185 ? -9.481 -13.110 15.341 1.00 93.25 185 ARG A CA 1
ATOM 1364 C C . ARG A 1 185 ? -8.160 -13.237 16.091 1.00 93.25 185 ARG A C 1
ATOM 1366 O O . ARG A 1 185 ? -7.470 -14.238 15.929 1.00 93.25 185 ARG A O 1
ATOM 1373 N N . HIS A 1 186 ? -7.813 -12.233 16.884 1.00 93.12 186 HIS A N 1
ATOM 1374 C CA . HIS A 1 186 ? -6.587 -12.146 17.670 1.00 93.12 186 HIS A CA 1
ATOM 1375 C C . HIS A 1 186 ? -6.840 -12.537 19.136 1.00 93.12 186 HIS A C 1
ATOM 1377 O O . HIS A 1 186 ? -6.164 -12.061 20.032 1.00 93.12 186 HIS A O 1
ATOM 1383 N N . GLU A 1 187 ? -7.816 -13.421 19.383 1.00 89.06 187 GLU A N 1
ATOM 1384 C CA . GLU A 1 187 ? -8.092 -14.025 20.702 1.00 89.06 187 GLU A CA 1
ATOM 1385 C C . GLU A 1 187 ? -8.417 -13.019 21.826 1.00 89.06 187 GLU A C 1
ATOM 1387 O O . GLU A 1 187 ? -8.312 -13.340 23.005 1.00 89.06 187 GLU A O 1
ATOM 1392 N N . GLY A 1 188 ? -8.896 -11.824 21.472 1.00 83.69 188 GLY A N 1
ATOM 1393 C CA . GLY A 1 188 ? -9.225 -10.762 22.425 1.00 83.69 188 GLY A CA 1
ATOM 1394 C C . GLY A 1 188 ? -8.159 -9.672 22.549 1.00 83.69 188 GLY A C 1
ATOM 1395 O O . GLY A 1 188 ? -8.440 -8.648 23.174 1.00 83.69 188 GLY A O 1
ATOM 1396 N N . GLU A 1 189 ? -6.992 -9.851 21.928 1.00 81.75 189 GLU A N 1
ATOM 1397 C CA . GLU A 1 189 ? -5.876 -8.907 22.010 1.00 81.75 189 GLU A CA 1
ATOM 1398 C C . GLU A 1 189 ? -6.110 -7.634 21.175 1.00 81.75 189 GLU A C 1
ATOM 1400 O O . GLU A 1 189 ? -6.639 -7.661 20.057 1.00 81.75 189 GLU A O 1
ATOM 1405 N N . ASP A 1 190 ? -5.694 -6.496 21.734 1.00 79.19 190 ASP A N 1
ATOM 1406 C CA . ASP A 1 190 ? -5.798 -5.162 21.128 1.00 79.19 190 ASP A CA 1
ATOM 1407 C C . ASP A 1 190 ? -4.490 -4.789 20.407 1.00 79.19 190 ASP A C 1
ATOM 1409 O O . ASP A 1 190 ? -3.791 -3.836 20.770 1.00 79.19 190 ASP A O 1
ATOM 1413 N N . ASP A 1 191 ? -4.166 -5.527 19.350 1.00 81.19 191 ASP A N 1
ATOM 1414 C CA . ASP A 1 191 ? -2.844 -5.466 18.709 1.00 81.19 191 ASP A CA 1
ATOM 1415 C C . ASP A 1 191 ? -2.797 -4.576 17.470 1.00 81.19 191 ASP A C 1
ATOM 1417 O O . ASP A 1 191 ? -1.866 -4.642 16.665 1.00 81.19 191 ASP A O 1
ATOM 1421 N N . VAL A 1 192 ? -3.809 -3.730 17.279 1.00 85.94 192 VAL A N 1
ATOM 1422 C CA . VAL A 1 192 ? -3.913 -2.878 16.096 1.00 85.94 192 VAL A CA 1
ATOM 1423 C C . VAL A 1 192 ? -4.304 -1.453 16.427 1.00 85.94 192 VAL A C 1
ATOM 1425 O O . VAL A 1 192 ? -5.144 -1.170 17.276 1.00 85.94 192 VAL A O 1
ATOM 1428 N N . THR A 1 193 ? -3.750 -0.528 15.652 1.00 86.00 193 THR A N 1
ATOM 1429 C CA . THR A 1 193 ? -4.144 0.878 15.673 1.00 86.00 193 THR A CA 1
ATOM 1430 C C . THR A 1 193 ? -4.927 1.211 14.410 1.00 86.00 193 THR A C 1
ATOM 1432 O O . THR A 1 193 ? -4.440 1.017 13.287 1.00 86.00 193 THR A O 1
ATOM 1435 N N . VAL A 1 194 ? -6.126 1.772 14.578 1.00 88.94 194 VAL A N 1
ATOM 1436 C CA . VAL A 1 194 ? -6.934 2.322 13.480 1.00 88.94 194 VAL A CA 1
ATOM 1437 C C . VAL A 1 194 ? -6.759 3.837 13.431 1.00 88.94 194 VAL A C 1
ATOM 1439 O O . VAL A 1 194 ? -7.174 4.549 14.344 1.00 88.94 194 VAL A O 1
ATOM 1442 N N . ILE A 1 195 ? -6.161 4.322 12.343 1.00 84.81 195 ILE A N 1
ATOM 1443 C CA . ILE A 1 195 ? -5.907 5.745 12.100 1.00 84.81 195 ILE A CA 1
ATOM 1444 C C . ILE A 1 195 ? -6.897 6.236 11.043 1.00 84.81 195 ILE A C 1
ATOM 1446 O O . ILE A 1 195 ? -6.922 5.717 9.928 1.00 84.81 195 ILE A O 1
ATOM 1450 N N . THR A 1 196 ? -7.701 7.239 11.388 1.00 82.44 196 THR A N 1
ATOM 1451 C CA . THR A 1 196 ? -8.661 7.887 10.482 1.00 82.44 196 THR A CA 1
ATOM 1452 C C . THR A 1 196 ? -8.132 9.256 10.057 1.00 82.44 196 THR A C 1
ATOM 1454 O O . THR A 1 196 ? -7.545 9.973 10.866 1.00 82.44 196 THR A O 1
ATOM 1457 N N . GLN A 1 197 ? -8.349 9.655 8.800 1.00 66.62 197 GLN A N 1
ATOM 1458 C CA . GLN A 1 197 ? -7.886 10.961 8.298 1.00 66.62 197 GLN A CA 1
ATOM 1459 C C . GLN A 1 197 ? -8.554 12.141 9.032 1.00 66.62 197 GLN A C 1
ATOM 1461 O O . GLN A 1 197 ? -7.901 13.150 9.298 1.00 66.62 197 GLN A O 1
ATOM 1466 N N . ASP A 1 198 ? -9.799 11.970 9.484 1.00 62.31 198 ASP A N 1
ATOM 1467 C CA . ASP A 1 198 ? -10.531 12.987 10.250 1.00 62.31 198 ASP A CA 1
ATOM 1468 C C . ASP A 1 198 ? -9.933 13.265 11.631 1.00 62.31 198 ASP A C 1
ATOM 1470 O O . ASP A 1 198 ? -10.119 14.352 12.166 1.00 62.31 198 ASP A O 1
ATOM 1474 N N . ALA A 1 199 ? -9.180 12.330 12.223 1.00 56.62 199 ALA A N 1
ATOM 1475 C CA . ALA A 1 199 ? -8.557 12.562 13.529 1.00 56.62 199 ALA A CA 1
ATOM 1476 C C . ALA A 1 199 ? -7.481 13.658 13.449 1.00 56.62 199 ALA A C 1
ATOM 1478 O O . ALA A 1 199 ? -7.299 14.434 14.390 1.00 56.62 199 ALA A O 1
ATOM 1479 N N . VAL A 1 200 ? -6.812 13.765 12.298 1.00 59.16 200 VAL A N 1
ATOM 1480 C CA . VAL A 1 200 ? -5.826 14.815 12.031 1.00 59.16 200 VAL A CA 1
ATOM 1481 C C . VAL A 1 200 ? -6.532 16.159 11.837 1.00 59.16 200 VAL A C 1
ATOM 1483 O O . VAL A 1 200 ? -6.178 17.133 12.498 1.00 59.16 200 VAL A O 1
ATOM 1486 N N . LEU A 1 201 ? -7.582 16.206 11.009 1.00 59.81 201 LEU A N 1
ATOM 1487 C CA . LEU A 1 201 ? -8.357 17.430 10.763 1.00 59.81 201 LEU A CA 1
ATOM 1488 C C . LEU A 1 201 ? -9.068 17.936 12.023 1.00 59.81 201 LEU A C 1
ATOM 1490 O O . LEU A 1 201 ? -8.979 19.116 12.341 1.00 59.81 201 LEU A O 1
ATOM 1494 N N . ALA A 1 202 ? -9.677 17.045 12.806 1.00 62.22 202 ALA A N 1
ATOM 1495 C CA . ALA A 1 202 ? -10.310 17.394 14.075 1.00 62.22 202 ALA A CA 1
ATOM 1496 C C . ALA A 1 202 ? -9.302 17.955 15.093 1.00 62.22 202 ALA A C 1
ATOM 1498 O O . ALA A 1 202 ? -9.653 18.804 15.916 1.00 62.22 202 ALA A O 1
ATOM 1499 N N . THR A 1 203 ? -8.045 17.506 15.039 1.00 67.50 203 THR A N 1
ATOM 1500 C CA . THR A 1 203 ? -6.966 18.068 15.861 1.00 67.50 203 THR A CA 1
ATOM 1501 C C . THR A 1 203 ? -6.630 19.493 15.417 1.00 67.50 203 THR A C 1
ATOM 1503 O O . THR A 1 203 ? -6.559 20.386 16.262 1.00 67.50 203 THR A O 1
ATOM 1506 N N . PHE A 1 204 ? -6.516 19.744 14.108 1.00 73.38 204 PHE A N 1
ATOM 1507 C CA . PHE A 1 204 ? -6.321 21.097 13.573 1.00 73.38 204 PHE A CA 1
ATOM 1508 C C . PHE A 1 204 ? -7.494 22.032 13.888 1.00 73.38 204 PHE A C 1
ATOM 1510 O O . PHE A 1 204 ? -7.270 23.143 14.363 1.00 73.38 204 PHE A O 1
ATOM 1517 N N . ASP A 1 205 ? -8.737 21.577 13.724 1.00 76.50 205 ASP A N 1
ATOM 1518 C CA . ASP A 1 205 ? -9.934 22.361 14.045 1.00 76.50 205 ASP A CA 1
ATOM 1519 C C . ASP A 1 205 ? -9.988 22.760 15.523 1.00 76.50 205 ASP A C 1
ATOM 1521 O O . ASP A 1 205 ? -10.385 23.879 15.857 1.00 76.50 205 ASP A O 1
ATOM 1525 N N . ARG A 1 206 ? -9.565 21.871 16.431 1.00 76.88 206 ARG A N 1
ATOM 1526 C CA . ARG A 1 206 ? -9.450 22.193 17.862 1.00 76.88 206 ARG A CA 1
ATOM 1527 C C . ARG A 1 206 ? -8.413 23.283 18.114 1.00 76.88 206 ARG A C 1
ATOM 1529 O O . ARG A 1 206 ? -8.691 24.197 18.887 1.00 76.88 206 ARG A O 1
ATOM 1536 N N . ILE A 1 207 ? -7.257 23.213 17.452 1.00 86.69 207 ILE A N 1
ATOM 1537 C CA . ILE A 1 207 ? -6.205 24.235 17.559 1.00 86.69 207 ILE A CA 1
ATOM 1538 C C . ILE A 1 207 ? -6.720 25.578 17.035 1.00 86.69 207 ILE A C 1
ATOM 1540 O O . ILE A 1 207 ? -6.605 26.586 17.731 1.00 86.69 207 ILE A O 1
ATOM 1544 N N . PHE A 1 208 ? -7.341 25.599 15.852 1.00 87.88 208 PHE A N 1
ATOM 1545 C CA . PHE A 1 208 ? -7.893 26.827 15.285 1.00 87.88 208 PHE A CA 1
ATOM 1546 C C . PHE A 1 208 ? -8.980 27.425 16.173 1.00 87.88 208 PHE A C 1
ATOM 1548 O O . PHE A 1 208 ? -8.918 28.615 16.462 1.00 87.88 208 PHE A O 1
ATOM 1555 N N . LYS A 1 209 ? -9.911 26.617 16.698 1.00 89.06 209 LYS A N 1
ATOM 1556 C CA . LYS A 1 209 ? -10.919 27.096 17.657 1.00 89.06 209 LYS A CA 1
ATOM 1557 C C . LYS A 1 209 ? -10.288 27.690 18.915 1.00 89.06 209 LYS A C 1
ATOM 1559 O O . LYS A 1 209 ? -10.728 28.749 19.356 1.00 89.06 209 LYS A O 1
ATOM 1564 N N . ALA A 1 210 ? -9.263 27.048 19.477 1.00 91.44 210 ALA A N 1
ATOM 1565 C CA . ALA A 1 210 ? -8.561 27.564 20.651 1.00 91.44 210 ALA A CA 1
ATOM 1566 C C . ALA A 1 210 ? -7.876 28.911 20.360 1.00 91.44 210 ALA A C 1
ATOM 1568 O O . ALA A 1 210 ? -8.020 29.853 21.140 1.00 91.44 210 ALA A O 1
ATOM 1569 N N . LEU A 1 211 ? -7.201 29.034 19.212 1.00 94.88 211 LEU A N 1
ATOM 1570 C CA . LEU A 1 211 ? -6.584 30.287 18.766 1.00 94.88 211 LEU A CA 1
ATOM 1571 C C . LEU A 1 211 ? -7.627 31.384 18.526 1.00 94.88 211 LEU A C 1
ATOM 1573 O O . LEU A 1 211 ? -7.451 32.503 19.000 1.00 94.88 211 LEU A O 1
ATOM 1577 N N . THR A 1 212 ? -8.732 31.075 17.843 1.00 92.62 212 THR A N 1
ATOM 1578 C CA . THR A 1 212 ? -9.826 32.028 17.615 1.00 92.62 212 THR A CA 1
ATOM 1579 C C . THR A 1 212 ? -10.402 32.530 18.933 1.00 92.62 212 THR A C 1
ATOM 1581 O O . THR A 1 212 ? -10.620 33.730 19.080 1.00 92.62 212 THR A O 1
ATOM 1584 N N . LEU A 1 213 ? -10.614 31.643 19.908 1.00 95.38 213 LEU A N 1
ATOM 1585 C CA . LEU A 1 213 ? -11.165 32.015 21.209 1.00 95.38 213 LEU A CA 1
ATOM 1586 C C . LEU A 1 213 ? -10.183 32.872 22.019 1.00 95.38 213 LEU A C 1
ATOM 1588 O O . LEU A 1 213 ? -10.596 33.845 22.649 1.00 95.38 213 LEU A O 1
ATOM 1592 N N . ALA A 1 214 ? -8.884 32.572 21.942 1.00 95.50 214 ALA A N 1
ATOM 1593 C CA . ALA A 1 214 ? -7.841 33.397 22.543 1.00 95.50 214 ALA A CA 1
ATOM 1594 C C . ALA A 1 214 ? -7.802 34.808 21.929 1.00 95.50 214 ALA A C 1
ATOM 1596 O O . ALA A 1 214 ? -7.814 35.797 22.661 1.00 95.50 214 ALA A O 1
ATOM 1597 N N . VAL A 1 215 ? -7.828 34.919 20.595 1.00 96.38 215 VAL A N 1
ATOM 1598 C CA . VAL A 1 215 ? -7.847 36.212 19.886 1.00 96.38 215 VAL A CA 1
ATOM 1599 C C . VAL A 1 215 ? -9.119 36.999 20.197 1.00 96.38 215 VAL A C 1
ATOM 1601 O O . VAL A 1 215 ? -9.042 38.195 20.476 1.00 96.38 215 VAL A O 1
ATOM 1604 N N . ALA A 1 216 ? -10.280 36.342 20.205 1.00 95.31 216 ALA A N 1
ATOM 1605 C CA . ALA A 1 216 ? -11.546 36.970 20.573 1.00 95.31 216 ALA A CA 1
ATOM 1606 C C . ALA A 1 216 ? -11.519 37.495 22.018 1.00 95.31 216 ALA A C 1
ATOM 1608 O O . ALA A 1 216 ? -11.994 38.599 22.276 1.00 95.31 216 ALA A O 1
ATOM 1609 N N . GLY A 1 217 ? -10.912 36.744 22.943 1.00 96.69 217 GLY A N 1
ATOM 1610 C CA . GLY A 1 217 ? -10.708 37.173 24.325 1.00 96.69 217 GLY A CA 1
ATOM 1611 C C . GLY A 1 217 ? -9.843 38.431 24.430 1.00 96.69 217 GLY A C 1
ATOM 1612 O O . GLY A 1 217 ? -10.233 39.388 25.096 1.00 96.69 217 GLY A O 1
ATOM 1613 N N . VAL A 1 218 ? -8.709 38.473 23.721 1.00 96.25 218 VAL A N 1
ATOM 1614 C CA . VAL A 1 218 ? -7.846 39.667 23.673 1.00 96.25 218 VAL A CA 1
ATOM 1615 C C . VAL A 1 218 ? -8.597 40.861 23.079 1.00 96.25 218 VAL A C 1
ATOM 1617 O O . VAL A 1 218 ? -8.588 41.940 23.668 1.00 96.25 218 VAL A O 1
ATOM 1620 N N . ALA A 1 219 ? -9.306 40.666 21.964 1.00 95.31 219 ALA A N 1
ATOM 1621 C CA . ALA A 1 219 ? -10.084 41.719 21.314 1.00 95.31 219 ALA A CA 1
ATOM 1622 C C . ALA A 1 219 ? -11.190 42.282 22.225 1.00 95.31 219 ALA A C 1
ATOM 1624 O O . ALA A 1 219 ? -11.380 43.497 22.279 1.00 95.31 219 ALA A O 1
ATOM 1625 N N . ALA A 1 220 ? -11.885 41.423 22.978 1.00 96.62 220 ALA A N 1
ATOM 1626 C CA . ALA A 1 220 ? -12.904 41.842 23.938 1.00 96.62 220 ALA A CA 1
ATOM 1627 C C . ALA A 1 220 ? -12.310 42.702 25.067 1.00 96.62 220 ALA A C 1
ATOM 1629 O O . ALA A 1 220 ? -12.870 43.747 25.395 1.00 96.62 220 ALA A O 1
ATOM 1630 N N . ILE A 1 221 ? -11.152 42.314 25.618 1.00 96.19 221 ILE A N 1
ATOM 1631 C CA . ILE A 1 221 ? -10.445 43.110 26.636 1.00 96.19 221 ILE A CA 1
ATOM 1632 C C . ILE A 1 221 ? -10.041 44.472 26.059 1.00 96.19 221 ILE A C 1
ATOM 1634 O O . ILE A 1 221 ? -10.298 45.502 26.682 1.00 96.19 221 ILE A O 1
ATOM 1638 N N . SER A 1 222 ? -9.460 44.500 24.856 1.00 96.31 222 SER A N 1
ATOM 1639 C CA . SER A 1 222 ? -9.073 45.747 24.186 1.00 96.31 222 SER A CA 1
ATOM 1640 C C . SER A 1 222 ? -10.264 46.678 23.947 1.00 96.31 222 SER A C 1
ATOM 1642 O O . SER A 1 222 ? -10.144 47.881 24.169 1.00 96.31 222 SER A O 1
ATOM 1644 N N . LEU A 1 223 ? -11.419 46.133 23.551 1.00 96.56 223 LEU A N 1
ATOM 1645 C CA . LEU A 1 223 ? -12.647 46.902 23.344 1.00 96.56 223 LEU A CA 1
ATOM 1646 C C . LEU A 1 223 ? -13.156 47.530 24.650 1.00 96.56 223 LEU A C 1
ATOM 1648 O O . LEU A 1 223 ? -13.522 48.703 24.663 1.00 96.56 223 LEU A O 1
ATOM 1652 N N . VAL A 1 224 ? -13.144 46.774 25.753 1.00 96.38 224 VAL A N 1
ATOM 1653 C CA . VAL A 1 224 ? -13.551 47.278 27.075 1.00 96.38 224 VAL A CA 1
ATOM 1654 C C . VAL A 1 224 ? -12.617 48.393 27.547 1.00 96.38 224 VAL A C 1
ATOM 1656 O O . VAL A 1 224 ? -13.092 49.444 27.974 1.00 96.38 224 VAL A O 1
ATOM 1659 N N . VAL A 1 225 ? -11.298 48.209 27.426 1.00 95.50 225 VAL A N 1
ATOM 1660 C CA . VAL A 1 225 ? -10.305 49.227 27.812 1.00 95.50 225 VAL A CA 1
ATOM 1661 C C . VAL A 1 225 ? -10.468 50.501 26.982 1.00 95.50 225 VAL A C 1
ATOM 1663 O O . VAL A 1 225 ? -10.482 51.598 27.541 1.00 95.50 225 VAL A O 1
ATOM 1666 N N . ALA A 1 226 ? -10.649 50.370 25.666 1.00 94.06 226 ALA A N 1
ATOM 1667 C CA . ALA A 1 226 ? -10.915 51.507 24.789 1.00 94.06 226 ALA A CA 1
ATOM 1668 C C . ALA A 1 226 ? -12.227 52.225 25.159 1.00 94.06 226 ALA A C 1
ATOM 1670 O O . ALA A 1 226 ? -12.266 53.453 25.195 1.00 94.06 226 ALA A O 1
ATOM 1671 N N . GLY A 1 227 ? -13.281 51.477 25.500 1.00 95.06 227 GLY A N 1
ATOM 1672 C CA . GLY A 1 227 ? -14.556 52.037 25.952 1.00 95.06 227 GLY A CA 1
ATOM 1673 C C . GLY A 1 227 ? -14.434 52.834 27.254 1.00 95.06 227 GLY A C 1
ATOM 1674 O O . GLY A 1 227 ? -14.929 53.958 27.331 1.00 95.06 227 GLY A O 1
ATOM 1675 N N . ILE A 1 228 ? -13.719 52.300 28.251 1.00 94.50 228 ILE A N 1
ATOM 1676 C CA . ILE A 1 228 ? -13.439 53.005 29.515 1.00 94.50 228 ILE A CA 1
ATOM 1677 C C . ILE A 1 228 ? -12.636 54.285 29.249 1.00 94.50 228 ILE A C 1
ATOM 1679 O O . ILE A 1 228 ? -12.933 55.331 29.824 1.00 94.50 228 ILE A O 1
ATOM 1683 N N . MET A 1 229 ? -11.647 54.223 28.353 1.00 90.00 229 MET A N 1
ATOM 1684 C CA . MET A 1 229 ? -10.823 55.377 27.992 1.00 90.00 229 MET A CA 1
ATOM 1685 C C . MET A 1 229 ? -11.656 56.505 27.362 1.00 90.00 229 MET A C 1
ATOM 1687 O O . MET A 1 229 ? -11.525 57.655 27.775 1.00 90.00 229 MET A O 1
ATOM 1691 N N . ILE A 1 230 ? -12.545 56.184 26.414 1.00 93.38 230 ILE A N 1
ATOM 1692 C CA . ILE A 1 230 ? -13.434 57.171 25.777 1.00 93.38 230 ILE A CA 1
ATOM 1693 C C . ILE A 1 230 ? -14.411 57.767 26.797 1.00 93.38 230 ILE A C 1
ATOM 1695 O O . ILE A 1 230 ? -14.599 58.982 26.827 1.00 93.38 230 ILE A O 1
ATOM 1699 N N . MET A 1 231 ? -15.002 56.930 27.658 1.00 95.06 231 MET A N 1
ATOM 1700 C CA . MET A 1 231 ? -15.924 57.388 28.701 1.00 95.06 231 MET A CA 1
ATOM 1701 C C . MET A 1 231 ? -15.250 58.384 29.650 1.00 95.06 231 MET A C 1
ATOM 1703 O O . MET A 1 231 ? -15.855 59.388 30.015 1.00 95.06 231 MET A O 1
ATOM 1707 N N . ASN A 1 232 ? -13.987 58.138 30.006 1.00 91.81 232 ASN A N 1
ATOM 1708 C CA . ASN A 1 232 ? -13.231 59.034 30.873 1.00 91.81 232 ASN A CA 1
ATOM 1709 C C . ASN A 1 232 ? -12.916 60.381 30.201 1.00 91.81 232 ASN A C 1
ATOM 1711 O O . ASN A 1 232 ? -12.977 61.412 30.858 1.00 91.81 232 ASN A O 1
ATOM 1715 N N . ILE A 1 233 ? -12.628 60.392 28.893 1.00 91.50 233 ILE A N 1
ATOM 1716 C CA . ILE A 1 233 ? -12.388 61.633 28.133 1.00 91.50 233 ILE A CA 1
ATOM 1717 C C . ILE A 1 233 ? -13.653 62.504 28.058 1.00 91.50 233 ILE A C 1
ATOM 1719 O O . ILE A 1 233 ? -13.539 63.722 28.057 1.00 91.50 233 ILE A O 1
ATOM 1723 N N . MET A 1 234 ? -14.851 61.911 28.003 1.00 92.06 234 MET A N 1
ATOM 1724 C CA . MET A 1 234 ? -16.110 62.674 27.966 1.00 92.06 234 MET A CA 1
ATOM 1725 C C . MET A 1 234 ? -16.533 63.273 29.316 1.00 92.06 234 MET A C 1
ATOM 1727 O O . MET A 1 234 ? -17.345 64.194 29.328 1.00 92.06 234 MET A O 1
ATOM 1731 N N . LEU A 1 235 ? -16.068 62.713 30.435 1.00 80.62 235 LEU A N 1
ATOM 1732 C CA . LEU A 1 235 ? -16.497 63.092 31.789 1.00 80.62 235 LEU A CA 1
ATOM 1733 C C . LEU A 1 235 ? -15.640 64.197 32.431 1.00 80.62 235 LEU A C 1
ATOM 1735 O O . LEU A 1 235 ? -16.051 64.742 33.455 1.00 80.62 235 LEU A O 1
ATOM 1739 N N . VAL A 1 236 ? -14.466 64.487 31.862 1.00 71.19 236 VAL A N 1
ATOM 1740 C CA . VAL A 1 236 ? -13.506 65.508 32.326 1.00 71.19 236 VAL A CA 1
ATOM 1741 C C . VAL A 1 236 ? -13.737 66.846 31.635 1.00 71.19 236 VAL A C 1
ATOM 1743 O O . VAL A 1 236 ? -14.020 66.844 30.418 1.00 71.19 236 VAL A O 1
#

Secondary structure (DSSP, 8-state):
-BS--S--SSPPPSS---SS--BHHHHHHHTT-TTEEEEEEEEEEEEEEEETTEEEEEEEEEE-TTHHHHTT--EEEE--PPPS-TT----EEEE-HHHHHHHHTTS--TT-EEEETTEEEEEEEEE------TTS-TTSEEEEEHHHHHHHTT-SB-SEEEEEESSGGGHHHHHHHHHHHHHHHTTT---B----HHHHHHHHHHHHHHHHHHHHHHHHHHHHHHHHHHHHHHH-

Mean predicted aligned error: 10.01 Å

Solvent-accessible surface area (backbone atoms only — not comparable to full-atom values): 13071 Å² total; per-residue (Å²): 56,59,30,58,84,73,79,68,98,61,83,76,64,95,60,91,71,47,91,52,74,42,34,68,66,59,52,58,57,49,69,75,39,86,32,41,65,49,65,21,49,28,29,72,51,76,39,48,35,35,37,92,96,46,72,44,81,35,44,36,36,8,31,46,38,51,43,40,68,78,67,65,59,51,70,65,42,76,43,76,67,72,80,73,64,63,81,51,63,60,63,41,30,30,30,10,39,48,43,41,41,74,62,41,52,93,52,86,54,70,73,36,72,36,32,51,65,95,43,67,28,33,26,48,18,30,33,44,72,65,70,83,62,86,90,52,72,66,33,50,29,35,39,32,30,31,34,44,35,28,64,72,69,74,41,76,55,35,63,32,62,49,74,39,51,65,43,83,86,29,42,68,59,28,52,54,48,47,51,53,56,49,18,69,73,51,81,67,45,76,33,55,32,90,86,57,76,61,63,57,52,55,50,49,53,51,52,52,51,53,51,51,52,53,52,51,50,53,52,51,52,53,52,51,54,52,50,52,52,54,54,53,63,72,75,104

Foldseek 3Di:
DFADPDDPPDDPDPDRDLVDFAFPVLQVLLVPDPQFPDKKFWDWDWWWKADPPDIDTFIEIAIALVCCVLVVWAFPDFDDHDHDDLLDFAQAKEAAQVRCCRHANPHDQAQDWMDTHNGIHGYGTYTDQDDPDPDDRSRGYMYGRNNNSCVNVVHRHTPDMDTDTPDPVSVVVSVVSSQVSVCVVVVNDRGDDDDDPVVVVVVVVVVVVVVVVVVVVVVVVVVVVVVVVVVVVVVD

Radius of gyration: 24.94 Å; Cα contacts (8 Å, |Δi|>4): 402; chains: 1; bounding box: 44×81×56 Å

Nearest PDB structures (foldseek):
  3ftj-assembly1_A  TM=8.982E-01  e=1.143E-13  Aggregatibacter actinomycetemcomitans
  5ws4-assembly1_B  TM=7.774E-01  e=4.849E-14  Acinetobacter baumannii
  5f9q-assembly1_A  TM=9.089E-01  e=4.134E-13  Bacillus amyloliquefaciens
  5nik-assembly1_J  TM=7.173E-01  e=8.831E-12  Escherichia coli K-12
  5c59-assembly4_D  TM=6.313E-01  e=1.114E-09  Escherichia coli 536

Sequence (236 aa):
MPGRSETTGGPPPLLGETPRDLTLEDALALTRSTAIRAISPIVAGSAPVSVRPLERELMVIGATAELFTMRHLTMSQGSFLPPGDPTRAAAVCVLGAKGKTELFGNHPALGQWLRIGQRRFRVIGVLASKGVSLGEDLGDMIIIPVAEAQSLFNTGSLFRIIVEATAPEAIPRAKESILSIIQARHEGEDDVTVITQDAVLATFDRIFKALTLAVAGVAAISLVVAGIMIMNIMLV